Protein AF-L0A4X6-F1 (afdb_monomer_lite)

Structure (mmCIF, N/CA/C/O backbone):
data_AF-L0A4X6-F1
#
_entry.id   AF-L0A4X6-F1
#
loop_
_atom_site.group_PDB
_atom_site.id
_atom_site.type_symbol
_atom_site.label_atom_id
_atom_site.label_alt_id
_atom_site.label_comp_id
_atom_site.label_asym_id
_atom_site.label_entity_id
_atom_site.label_seq_id
_atom_site.pdbx_PDB_ins_code
_atom_site.Cartn_x
_atom_site.Cartn_y
_atom_site.Cartn_z
_atom_site.occupancy
_atom_site.B_iso_or_equiv
_atom_site.auth_seq_id
_atom_site.auth_comp_id
_atom_site.auth_asym_id
_atom_site.auth_atom_id
_atom_site.pdbx_PDB_model_num
ATOM 1 N N . MET A 1 1 ? 2.227 9.052 -17.669 1.00 48.88 1 MET A N 1
ATOM 2 C CA . MET A 1 1 ? 1.362 8.972 -16.476 1.00 48.88 1 MET A CA 1
ATOM 3 C C . MET A 1 1 ? -0.088 9.226 -16.853 1.00 48.88 1 MET A C 1
ATOM 5 O O . MET A 1 1 ? -0.482 10.354 -17.032 1.00 48.88 1 MET A O 1
ATOM 9 N N . VAL A 1 2 ? -0.890 8.189 -17.032 1.00 38.69 2 VAL A N 1
ATOM 10 C CA . VAL A 1 2 ? -2.344 8.326 -17.081 1.00 38.69 2 VAL A CA 1
ATOM 11 C C . VAL A 1 2 ? -2.883 8.325 -15.649 1.00 38.69 2 VAL A C 1
ATOM 13 O O . VAL A 1 2 ? -2.719 7.323 -14.958 1.00 38.69 2 VAL A O 1
ATOM 16 N N . ILE A 1 3 ? -3.491 9.421 -15.193 1.00 46.75 3 ILE A N 1
ATOM 17 C CA . ILE A 1 3 ? -4.284 9.435 -13.950 1.00 46.75 3 ILE A CA 1
ATOM 18 C C . ILE A 1 3 ? -5.748 9.565 -14.359 1.00 46.75 3 ILE A C 1
ATOM 20 O O . ILE A 1 3 ? -6.103 10.504 -15.076 1.00 46.75 3 ILE A O 1
ATOM 24 N N . GLY A 1 4 ? -6.573 8.578 -14.005 1.00 55.09 4 GLY A N 1
ATOM 25 C CA . GLY A 1 4 ? -7.896 8.424 -14.613 1.00 55.09 4 GLY A CA 1
ATOM 26 C C . GLY A 1 4 ? -7.786 8.155 -16.122 1.00 55.09 4 GLY A C 1
ATOM 27 O O . GLY A 1 4 ? -7.148 7.189 -16.530 1.00 55.09 4 GLY A O 1
ATOM 28 N N . GLN A 1 5 ? -8.374 9.022 -16.957 1.00 39.59 5 GLN A N 1
ATOM 29 C CA . GLN A 1 5 ? -8.311 8.960 -18.433 1.00 39.59 5 GLN A CA 1
ATOM 30 C C . GLN A 1 5 ? -7.190 9.824 -19.060 1.00 39.59 5 GLN A C 1
ATOM 32 O O . GLN A 1 5 ? -7.076 9.895 -20.283 1.00 39.59 5 GLN A O 1
ATOM 37 N N . LYS A 1 6 ? -6.354 10.516 -18.269 1.00 41.59 6 LYS A N 1
ATOM 38 C CA . LYS A 1 6 ? -5.489 11.599 -18.782 1.00 41.59 6 LYS A CA 1
ATOM 39 C C . LYS A 1 6 ? -3.998 11.271 -18.765 1.00 41.59 6 LYS A C 1
ATOM 41 O O . LYS A 1 6 ? -3.409 11.236 -17.691 1.00 41.59 6 LYS A O 1
ATOM 46 N N . LEU A 1 7 ? -3.376 11.110 -19.942 1.00 48.03 7 LEU A N 1
ATOM 47 C CA . LEU A 1 7 ? -1.929 10.897 -20.118 1.00 48.03 7 LEU A CA 1
ATOM 48 C C . LEU A 1 7 ? -1.099 12.160 -19.818 1.00 48.03 7 LEU A C 1
ATOM 50 O O . LEU A 1 7 ? -1.327 13.232 -20.361 1.00 48.03 7 LEU A O 1
ATOM 54 N N . MET A 1 8 ? -0.057 11.982 -19.022 1.00 53.03 8 MET A N 1
ATOM 55 C CA . MET A 1 8 ? 0.891 12.979 -18.534 1.00 53.03 8 MET A CA 1
ATOM 56 C C . MET A 1 8 ? 2.297 12.542 -18.951 1.00 53.03 8 MET A C 1
ATOM 58 O O . MET A 1 8 ? 2.602 11.346 -18.964 1.00 53.03 8 MET A O 1
ATOM 62 N N . ARG A 1 9 ? 3.167 13.479 -19.310 1.00 52.00 9 ARG A N 1
ATOM 63 C CA . ARG A 1 9 ? 4.536 13.209 -19.774 1.00 52.00 9 ARG A CA 1
ATOM 64 C C . ARG A 1 9 ? 5.516 13.911 -18.838 1.00 52.00 9 ARG A C 1
ATOM 66 O O . ARG A 1 9 ? 5.227 15.022 -18.415 1.00 52.00 9 ARG A O 1
ATOM 73 N N . PHE A 1 10 ? 6.639 13.265 -18.532 1.00 55.38 10 PHE A N 1
ATOM 74 C CA . PHE A 1 10 ? 7.721 13.848 -17.736 1.00 55.38 10 PHE A CA 1
ATOM 75 C C . PHE A 1 10 ? 8.915 14.142 -18.648 1.00 55.38 10 PHE A C 1
ATOM 77 O O . PHE A 1 10 ? 9.265 13.300 -19.478 1.00 55.38 10 PHE A O 1
ATOM 84 N N . SER A 1 11 ? 9.541 15.307 -18.492 1.00 46.59 11 SER A N 1
ATOM 85 C CA . SER A 1 11 ? 10.844 15.622 -19.090 1.00 46.59 11 SER A CA 1
ATOM 86 C C . SER A 1 11 ? 11.951 15.501 -18.046 1.00 46.59 11 SER A C 1
ATOM 88 O O . SER A 1 11 ? 11.753 15.841 -16.883 1.00 46.59 11 SER A O 1
ATOM 90 N N . ALA A 1 12 ? 13.119 15.004 -18.450 1.00 47.97 12 ALA A N 1
ATOM 91 C CA . ALA A 1 12 ? 14.253 14.823 -17.550 1.00 47.97 12 ALA A CA 1
ATOM 92 C C . ALA A 1 12 ? 14.734 16.160 -16.949 1.00 47.97 12 ALA A C 1
ATOM 94 O O . ALA A 1 12 ? 14.833 17.160 -17.658 1.00 47.97 12 ALA A O 1
ATOM 95 N N . GLY A 1 13 ? 15.104 16.145 -15.663 1.00 50.62 13 GLY A N 1
ATOM 96 C CA . GLY A 1 13 ? 16.007 17.144 -15.074 1.00 50.62 13 GLY A CA 1
ATOM 97 C C . GLY A 1 13 ? 15.435 18.069 -13.997 1.00 50.62 13 GLY A C 1
ATOM 98 O O . GLY A 1 13 ? 16.219 18.769 -13.364 1.00 50.62 13 GLY A O 1
ATOM 99 N N . LYS A 1 14 ? 14.122 18.077 -13.733 1.00 52.84 14 LYS A N 1
ATOM 100 C CA . LYS A 1 14 ? 13.546 18.802 -12.584 1.00 52.84 14 LYS A CA 1
ATOM 101 C C . LYS A 1 14 ? 12.431 17.984 -11.925 1.00 52.84 14 LYS A C 1
ATOM 103 O O . LYS A 1 14 ? 11.633 17.396 -12.654 1.00 52.84 14 LYS A O 1
ATOM 108 N N . PRO A 1 15 ? 12.349 17.944 -10.581 1.00 53.91 15 PRO A N 1
ATOM 109 C CA . PRO A 1 15 ? 11.162 17.448 -9.896 1.00 53.91 15 PRO A CA 1
ATOM 110 C C . PRO A 1 15 ? 9.946 18.248 -10.373 1.00 53.91 15 PRO A C 1
ATOM 112 O O . PRO A 1 15 ? 9.876 19.458 -10.164 1.00 53.91 15 PRO A O 1
ATOM 115 N N . GLU A 1 16 ? 9.004 17.591 -11.044 1.00 56.00 16 GLU A N 1
ATOM 116 C CA . GLU A 1 16 ? 7.710 18.189 -11.362 1.00 56.00 16 GLU A CA 1
ATOM 117 C C . GLU A 1 16 ? 6.705 17.762 -10.297 1.00 56.00 16 GLU A C 1
ATOM 119 O O . GLU A 1 16 ? 6.203 16.638 -10.314 1.00 56.00 16 GLU A O 1
ATOM 124 N N . VAL A 1 17 ? 6.395 18.669 -9.372 1.00 54.94 17 VAL A N 1
ATOM 125 C CA . VAL A 1 17 ? 5.259 18.496 -8.463 1.00 54.94 17 VAL A CA 1
ATOM 126 C C . VAL A 1 17 ? 4.014 18.972 -9.199 1.00 54.94 17 VAL A C 1
ATOM 128 O O . VAL A 1 17 ? 3.910 20.141 -9.566 1.00 54.94 17 VAL A O 1
ATOM 131 N N . ARG A 1 18 ? 3.072 18.061 -9.448 1.00 56.09 18 ARG A N 1
ATOM 132 C CA . ARG A 1 18 ? 1.777 18.394 -10.047 1.00 56.09 18 ARG A CA 1
ATOM 133 C C . ARG A 1 18 ? 0.662 17.989 -9.099 1.00 56.09 18 ARG A C 1
ATOM 135 O O . ARG A 1 18 ? 0.486 16.810 -8.811 1.00 56.09 18 ARG A O 1
ATOM 142 N N . THR A 1 19 ? -0.097 18.978 -8.650 1.00 54.59 19 THR A N 1
ATOM 143 C CA . THR A 1 19 ? -1.287 18.782 -7.827 1.00 54.59 19 THR A CA 1
ATOM 144 C C . THR A 1 19 ? -2.437 18.288 -8.705 1.00 54.59 19 THR A C 1
ATOM 146 O O . THR A 1 19 ? -2.748 18.896 -9.728 1.00 54.59 19 THR A O 1
ATOM 149 N N . ILE A 1 20 ? -3.055 17.168 -8.330 1.00 57.47 20 ILE A N 1
ATOM 150 C CA . ILE A 1 20 ? -4.069 16.459 -9.131 1.00 57.47 20 ILE A CA 1
ATOM 151 C C . ILE A 1 20 ? -5.389 16.295 -8.363 1.00 57.47 20 ILE A C 1
ATOM 153 O O . ILE A 1 20 ? -6.004 15.231 -8.385 1.00 57.47 20 ILE A O 1
ATOM 157 N N . ASN A 1 21 ? -5.793 17.354 -7.660 1.00 49.75 21 ASN A N 1
ATOM 158 C CA . ASN A 1 21 ? -6.856 17.328 -6.648 1.00 49.75 21 ASN A CA 1
ATOM 159 C C . ASN A 1 21 ? -8.202 16.762 -7.145 1.00 49.75 21 ASN A C 1
ATOM 161 O O . ASN A 1 21 ? -8.894 16.114 -6.365 1.00 49.75 21 ASN A O 1
ATOM 165 N N . ASP A 1 22 ? -8.524 16.904 -8.435 1.00 61.19 22 ASP A N 1
ATOM 166 C CA . ASP A 1 22 ? -9.829 16.502 -8.989 1.00 61.19 22 ASP A CA 1
ATOM 167 C C . ASP A 1 22 ? -9.820 15.139 -9.709 1.00 61.19 22 ASP A C 1
ATOM 169 O O . ASP A 1 22 ? -10.795 14.771 -10.360 1.00 61.19 22 ASP A O 1
ATOM 173 N N . LEU A 1 23 ? -8.713 14.386 -9.651 1.00 67.69 23 LEU A N 1
ATOM 174 C CA . LEU A 1 23 ? -8.553 13.152 -10.441 1.00 67.69 23 LEU A CA 1
ATOM 175 C C . LEU A 1 23 ? -8.749 11.853 -9.650 1.00 67.69 23 LEU A C 1
ATOM 177 O O . LEU A 1 23 ? -8.804 10.791 -10.270 1.00 67.69 23 LEU A O 1
ATOM 181 N N . LEU A 1 24 ? -8.834 11.915 -8.317 1.00 76.38 24 LEU A N 1
ATOM 182 C CA . LEU A 1 24 ? -9.016 10.739 -7.460 1.00 76.38 24 LEU A CA 1
ATOM 183 C C . LEU A 1 24 ? -10.331 10.833 -6.684 1.00 76.38 24 LEU A C 1
ATOM 185 O O . LEU A 1 24 ? -10.516 11.726 -5.850 1.00 76.38 24 LEU A O 1
ATOM 189 N N . LEU A 1 25 ? -11.217 9.871 -6.931 1.00 80.25 25 LEU A N 1
ATOM 190 C CA . LEU A 1 25 ? -12.435 9.674 -6.152 1.00 80.25 25 LEU A CA 1
ATOM 191 C C . LEU A 1 25 ? -12.089 9.053 -4.793 1.00 80.25 25 LEU A C 1
ATOM 193 O O . LEU A 1 25 ? -11.050 8.406 -4.645 1.00 80.25 25 LEU A O 1
ATOM 197 N N . GLN A 1 26 ? -12.966 9.220 -3.803 1.00 81.56 26 GLN A N 1
ATOM 198 C CA . GLN A 1 26 ? -12.880 8.458 -2.554 1.00 81.56 26 GLN A CA 1
ATOM 199 C C . GLN A 1 26 ? -12.894 6.951 -2.876 1.00 81.56 26 GLN A C 1
ATOM 201 O O . GLN A 1 26 ? -13.723 6.483 -3.656 1.00 81.56 26 GLN A O 1
ATOM 206 N N . GLY A 1 27 ? -11.983 6.190 -2.271 1.00 83.06 27 GLY A N 1
ATOM 207 C CA . GLY A 1 27 ? -11.796 4.762 -2.521 1.00 83.06 27 GLY A CA 1
ATOM 208 C C . GLY A 1 27 ? -10.638 4.449 -3.473 1.00 83.06 27 GLY A C 1
ATOM 209 O O . GLY A 1 27 ? -9.671 5.203 -3.582 1.00 83.06 27 GLY A O 1
ATOM 210 N N . SER A 1 28 ? -10.696 3.275 -4.108 1.00 85.25 28 SER A N 1
ATOM 211 C CA . SER A 1 28 ? -9.631 2.765 -4.979 1.00 85.25 28 SER A CA 1
ATOM 212 C C . SER A 1 28 ? -9.712 3.360 -6.382 1.00 85.25 28 SER A C 1
ATOM 214 O O . SER A 1 28 ? -10.756 3.298 -7.027 1.00 85.25 28 SER A O 1
ATOM 216 N N . ASN A 1 29 ? -8.595 3.901 -6.866 1.00 85.50 29 ASN A N 1
ATOM 217 C CA . ASN A 1 29 ? -8.473 4.503 -8.186 1.00 85.50 29 ASN A CA 1
ATOM 218 C C . ASN A 1 29 ? -7.410 3.751 -9.003 1.00 85.50 29 ASN A C 1
ATOM 220 O O . ASN A 1 29 ? -6.246 3.720 -8.589 1.00 85.50 29 ASN A O 1
ATOM 224 N N . PRO A 1 30 ? -7.757 3.173 -10.166 1.00 83.62 30 PRO A N 1
ATOM 225 C CA . PRO A 1 30 ? -6.771 2.596 -11.068 1.00 83.62 30 PRO A CA 1
ATOM 226 C C . PRO A 1 30 ? -5.979 3.709 -11.769 1.00 83.62 30 PRO A C 1
ATOM 228 O O . PRO A 1 30 ? -6.542 4.617 -12.382 1.00 83.62 30 PRO A O 1
ATOM 231 N N . VAL A 1 31 ? -4.654 3.634 -11.698 1.00 80.88 31 VAL A N 1
ATOM 232 C CA . VAL A 1 31 ? -3.726 4.631 -12.241 1.00 80.88 31 VAL A CA 1
ATOM 233 C C . VAL A 1 31 ? -2.648 3.927 -13.053 1.00 80.88 31 VAL A C 1
ATOM 235 O O . VAL A 1 31 ? -2.052 2.952 -12.605 1.00 80.88 31 VAL A O 1
ATOM 238 N N . ARG A 1 32 ? -2.358 4.431 -14.257 1.00 78.50 32 ARG A N 1
ATOM 239 C CA . ARG A 1 32 ? -1.322 3.867 -15.132 1.00 78.50 32 ARG A CA 1
ATOM 240 C C . ARG A 1 32 ? -0.157 4.834 -15.262 1.00 78.50 32 ARG A C 1
ATOM 242 O O . ARG A 1 32 ? -0.175 5.782 -16.043 1.00 78.50 32 ARG A O 1
ATOM 249 N N . ILE A 1 33 ? 0.909 4.588 -14.528 1.00 77.00 33 ILE A N 1
ATOM 250 C CA . ILE A 1 33 ? 2.139 5.370 -14.568 1.00 77.00 33 ILE A CA 1
ATOM 251 C C . ILE A 1 33 ? 2.993 4.852 -15.727 1.00 77.00 33 ILE A C 1
ATOM 253 O O . ILE A 1 33 ? 3.123 3.658 -15.937 1.00 77.00 33 ILE A O 1
ATOM 257 N N . GLY A 1 34 ? 3.551 5.747 -16.532 1.00 74.31 34 GLY A N 1
ATOM 258 C CA . GLY A 1 34 ? 4.386 5.369 -17.671 1.00 74.31 34 GLY A CA 1
ATOM 259 C C . GLY A 1 34 ? 5.488 6.390 -17.849 1.00 74.31 34 GLY A C 1
ATOM 260 O O . GLY A 1 34 ? 5.225 7.586 -17.674 1.00 74.31 34 GLY A O 1
ATOM 261 N N . TRP A 1 35 ? 6.685 5.907 -18.166 1.00 77.38 35 TRP A N 1
ATOM 262 C CA . TRP A 1 35 ? 7.897 6.699 -18.333 1.00 77.38 35 TRP A CA 1
ATOM 263 C C . TRP A 1 35 ? 8.691 6.229 -19.552 1.00 77.38 35 TRP A C 1
ATOM 265 O O . TRP A 1 35 ? 8.579 5.089 -20.002 1.00 77.38 35 TRP A O 1
ATOM 275 N N . SER A 1 36 ? 9.505 7.130 -20.085 1.00 74.50 36 SER A N 1
ATOM 276 C CA . SER A 1 36 ? 10.374 6.879 -21.230 1.00 74.50 36 SER A CA 1
ATOM 277 C C . SER A 1 36 ? 11.620 7.741 -21.120 1.00 74.50 36 SER A C 1
ATOM 279 O O . SER A 1 36 ? 11.521 8.887 -20.683 1.00 74.50 36 SER A O 1
ATOM 281 N N . ASN A 1 37 ? 12.758 7.228 -21.582 1.00 74.19 37 ASN A N 1
ATOM 282 C CA . ASN A 1 37 ? 14.038 7.942 -21.606 1.00 74.19 37 ASN A CA 1
ATOM 283 C C . ASN A 1 37 ? 14.500 8.487 -20.238 1.00 74.19 37 ASN A C 1
ATOM 285 O O . ASN A 1 37 ? 15.179 9.512 -20.169 1.00 74.19 37 ASN A O 1
ATOM 289 N N . VAL A 1 38 ? 14.170 7.796 -19.144 1.00 72.94 38 VAL A N 1
ATOM 290 C CA . VAL A 1 38 ? 14.645 8.126 -17.795 1.00 72.94 38 VAL A CA 1
ATOM 291 C C . VAL A 1 38 ? 16.096 7.658 -17.659 1.00 72.94 38 VAL A C 1
ATOM 293 O O . VAL A 1 38 ? 16.368 6.465 -17.560 1.00 72.94 38 VAL A O 1
ATOM 296 N N . ARG A 1 39 ? 17.043 8.600 -17.723 1.00 72.19 39 ARG A N 1
ATOM 297 C CA . ARG A 1 39 ? 18.498 8.333 -17.659 1.00 72.19 39 ARG A CA 1
ATOM 298 C C . ARG A 1 39 ? 19.120 8.597 -16.282 1.00 72.19 39 ARG A C 1
ATOM 300 O O . ARG A 1 39 ? 20.297 8.323 -16.081 1.00 72.19 39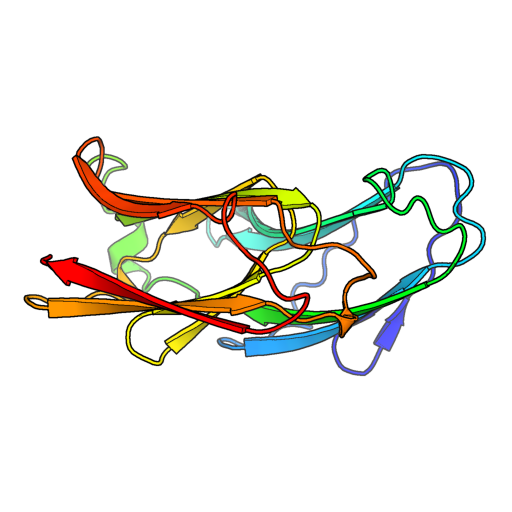 ARG A O 1
ATOM 307 N N . GLN A 1 40 ? 18.346 9.151 -15.356 1.00 73.75 40 GLN A N 1
ATOM 308 C CA . GLN A 1 40 ? 18.735 9.479 -13.983 1.00 73.75 40 GLN A CA 1
ATOM 309 C C . GLN A 1 40 ? 17.625 9.012 -13.039 1.00 73.75 40 GLN A C 1
ATOM 311 O O . GLN A 1 40 ? 16.517 8.746 -13.501 1.00 73.75 40 GLN A O 1
ATOM 316 N N . GLY A 1 41 ? 17.907 8.915 -11.738 1.00 72.81 41 GLY A N 1
ATOM 317 C CA . GLY A 1 41 ? 16.880 8.557 -10.760 1.00 72.81 41 GLY A CA 1
ATOM 318 C C . GLY A 1 41 ? 15.692 9.520 -10.823 1.00 72.81 41 GLY A C 1
ATOM 319 O O . GLY A 1 41 ? 15.881 10.735 -10.862 1.00 72.81 41 GLY A O 1
ATOM 320 N N . ALA A 1 42 ? 14.479 8.976 -10.861 1.00 74.50 42 ALA A N 1
ATOM 321 C CA . ALA A 1 42 ? 13.245 9.757 -10.874 1.00 74.50 42 ALA A CA 1
ATOM 322 C C . ALA A 1 42 ? 12.244 9.205 -9.857 1.00 74.50 42 ALA A C 1
ATOM 324 O O . ALA A 1 42 ? 12.308 8.038 -9.485 1.00 74.50 42 ALA A O 1
ATOM 325 N N . GLU A 1 43 ? 11.300 10.029 -9.417 1.00 78.69 43 GLU A N 1
ATOM 326 C CA . GLU A 1 43 ? 10.245 9.637 -8.482 1.00 78.69 43 GLU A CA 1
ATOM 327 C C . GLU A 1 43 ? 8.892 10.110 -9.009 1.00 78.69 43 GLU A C 1
ATOM 329 O O . GLU A 1 43 ? 8.766 11.216 -9.533 1.00 78.69 43 GLU A O 1
ATOM 334 N N . VAL A 1 44 ? 7.879 9.260 -8.862 1.00 77.75 44 VAL A N 1
ATOM 335 C CA . VAL A 1 44 ? 6.475 9.627 -9.017 1.00 77.75 44 VAL A CA 1
ATOM 336 C C . VAL A 1 44 ? 5.841 9.541 -7.641 1.00 77.75 44 VAL A C 1
ATOM 338 O O . VAL A 1 44 ? 5.751 8.455 -7.075 1.00 77.75 44 VAL A O 1
ATOM 341 N N . ALA A 1 45 ? 5.401 10.680 -7.120 1.00 80.50 45 ALA A N 1
ATOM 342 C CA . ALA A 1 45 ? 4.651 10.773 -5.879 1.00 80.50 45 ALA A CA 1
ATOM 343 C C . ALA A 1 45 ? 3.247 11.304 -6.177 1.00 80.50 45 ALA A C 1
ATOM 345 O O . ALA A 1 45 ? 3.078 12.247 -6.952 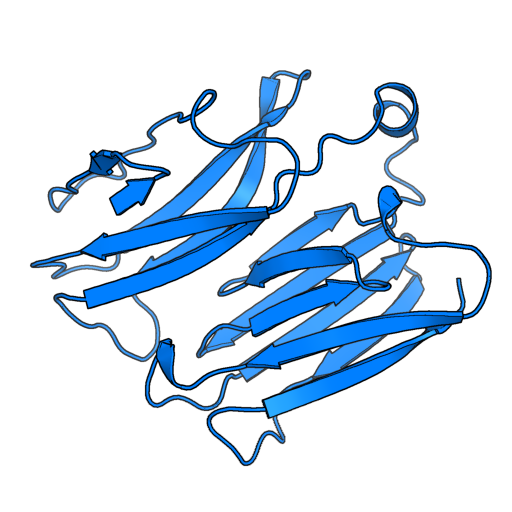1.00 80.50 45 ALA A O 1
ATOM 346 N N . VAL A 1 46 ? 2.243 10.684 -5.569 1.00 79.62 46 VAL A N 1
ATOM 347 C CA . VAL A 1 46 ? 0.853 11.124 -5.606 1.00 79.62 46 VAL A CA 1
ATOM 348 C C . VAL A 1 46 ? 0.446 11.459 -4.188 1.00 79.62 46 VAL A C 1
ATOM 350 O O . VAL A 1 46 ? 0.414 10.589 -3.319 1.00 79.62 46 VAL A O 1
ATOM 353 N N . SER A 1 47 ? 0.129 12.727 -3.970 1.00 78.81 47 SER A N 1
ATOM 354 C CA . SER A 1 47 ? -0.323 13.240 -2.685 1.00 78.81 47 SER A CA 1
ATOM 355 C C . SER A 1 47 ? -1.685 13.894 -2.842 1.00 78.81 47 SER A C 1
ATOM 357 O O . SER A 1 47 ? -1.985 14.466 -3.892 1.00 78.81 47 SER A O 1
ATOM 359 N N . ARG A 1 48 ? -2.486 13.852 -1.780 1.00 77.44 48 ARG A N 1
ATOM 360 C CA . ARG A 1 48 ? -3.611 14.774 -1.612 1.00 77.44 48 ARG A CA 1
ATOM 361 C C . ARG A 1 48 ? -3.182 15.945 -0.742 1.00 77.44 48 ARG A C 1
ATOM 363 O O . ARG A 1 48 ? -2.259 15.814 0.057 1.00 77.44 48 ARG A O 1
ATOM 370 N N . ILE A 1 49 ? -3.870 17.069 -0.865 1.00 73.44 49 ILE A N 1
ATOM 371 C CA . ILE A 1 49 ? -3.794 18.135 0.131 1.00 73.44 49 ILE A CA 1
ATOM 372 C C . ILE A 1 49 ? -4.878 17.841 1.163 1.00 73.44 49 ILE A C 1
ATOM 374 O O . ILE A 1 49 ? -6.049 17.743 0.807 1.00 73.44 49 ILE A O 1
ATOM 378 N N . SER A 1 50 ? -4.480 17.627 2.416 1.00 68.62 50 SER A N 1
ATOM 379 C CA . SER A 1 50 ? -5.431 17.529 3.525 1.00 68.62 50 SER A CA 1
ATOM 380 C C . SER A 1 50 ? -6.179 18.851 3.693 1.00 68.62 50 SER A C 1
ATOM 382 O O . SER A 1 50 ? -5.681 19.907 3.306 1.00 68.62 50 SER A O 1
ATOM 384 N N . ASP A 1 51 ? -7.336 18.823 4.344 1.00 66.44 51 ASP A N 1
ATOM 385 C CA . ASP A 1 51 ? -8.108 20.038 4.638 1.00 66.44 51 ASP A CA 1
ATOM 386 C C . ASP A 1 51 ? -7.319 21.054 5.492 1.00 66.44 51 ASP A C 1
ATOM 388 O O . ASP A 1 51 ? -7.592 22.249 5.446 1.00 66.44 51 ASP A O 1
ATOM 392 N N . ALA A 1 52 ? -6.287 20.600 6.215 1.00 67.00 52 ALA A N 1
ATOM 393 C CA . ALA A 1 52 ? -5.333 21.443 6.941 1.00 67.00 52 ALA A CA 1
ATOM 394 C C . ALA A 1 52 ? -4.238 22.067 6.043 1.00 67.00 52 ALA A C 1
ATOM 396 O O . ALA A 1 52 ? -3.274 22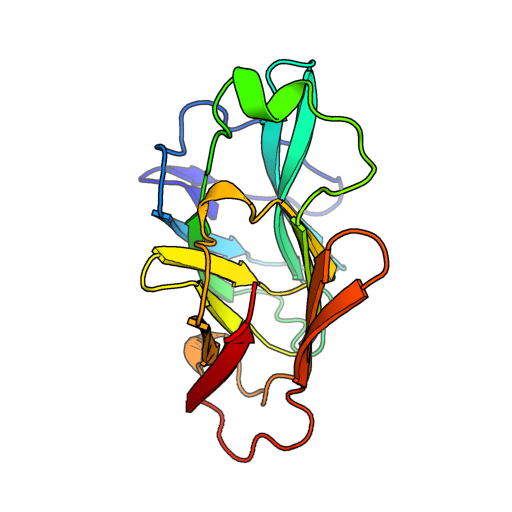.644 6.542 1.00 67.00 52 ALA A O 1
ATOM 397 N N . GLY A 1 53 ? -4.322 21.901 4.720 1.00 67.50 53 GLY A N 1
ATOM 398 C CA . GLY A 1 53 ? -3.349 22.402 3.745 1.00 67.50 53 GLY A CA 1
ATOM 399 C C . GLY A 1 53 ? -2.044 21.603 3.670 1.00 67.50 53 GLY A C 1
ATOM 400 O O . GLY A 1 53 ? -1.179 21.919 2.855 1.00 67.50 53 GLY A O 1
ATOM 401 N N . SER A 1 54 ? -1.886 20.556 4.484 1.00 69.75 54 SER A N 1
ATOM 402 C CA . SER A 1 54 ? -0.675 19.727 4.498 1.00 69.75 54 SER A CA 1
ATOM 403 C C . SER A 1 54 ? -0.761 18.603 3.460 1.00 69.75 54 SER A C 1
ATOM 405 O O . SER A 1 54 ? -1.807 17.951 3.373 1.00 69.75 54 SER A O 1
ATOM 407 N N . PRO A 1 55 ? 0.301 18.334 2.680 1.00 73.81 55 PRO A N 1
ATOM 408 C CA . PRO A 1 55 ? 0.308 17.234 1.727 1.00 73.81 55 PRO A CA 1
ATOM 409 C C . PRO A 1 55 ? 0.377 15.884 2.449 1.00 73.81 55 PRO A C 1
ATOM 411 O O . PRO A 1 55 ? 1.236 15.660 3.299 1.00 73.81 55 PRO A O 1
ATOM 414 N N . GLU A 1 56 ? -0.494 14.962 2.060 1.00 76.00 56 GLU A N 1
ATOM 415 C CA . GLU A 1 56 ? -0.499 13.577 2.518 1.00 76.00 56 GLU A CA 1
ATOM 416 C C . GLU A 1 56 ? -0.179 12.655 1.347 1.00 76.00 56 GLU A C 1
ATOM 418 O O . GLU A 1 56 ? -0.837 12.688 0.305 1.00 76.00 56 GLU A O 1
ATOM 423 N N . LEU A 1 57 ? 0.873 11.857 1.503 1.00 79.62 57 LEU A N 1
ATOM 424 C CA . LEU A 1 57 ? 1.357 10.954 0.471 1.00 79.62 57 LEU A CA 1
ATOM 425 C C . LEU A 1 57 ? 0.459 9.714 0.390 1.00 79.62 57 LEU A C 1
ATOM 427 O O . LEU A 1 57 ? 0.315 8.981 1.360 1.00 79.62 57 LEU A O 1
ATOM 431 N N . LEU A 1 58 ? -0.139 9.493 -0.780 1.00 80.94 58 LEU A N 1
ATOM 432 C CA . LEU A 1 58 ? -1.002 8.342 -1.057 1.00 80.94 58 LEU A CA 1
ATOM 433 C C . LEU A 1 58 ? -0.247 7.223 -1.777 1.00 80.94 58 LEU A C 1
ATOM 435 O O . LEU A 1 58 ? -0.595 6.054 -1.648 1.00 80.94 58 LEU A O 1
ATOM 439 N N . PHE A 1 59 ? 0.759 7.585 -2.573 1.00 84.38 59 PHE A N 1
ATOM 440 C CA . PHE A 1 59 ? 1.571 6.642 -3.328 1.00 84.38 59 PHE A CA 1
ATOM 441 C C . PHE A 1 59 ? 2.912 7.268 -3.696 1.00 84.38 59 PHE A C 1
ATOM 443 O O . PHE A 1 59 ? 2.973 8.436 -4.082 1.00 84.38 59 PHE A O 1
ATOM 450 N N . ARG A 1 60 ? 3.974 6.466 -3.675 1.00 82.88 60 ARG A N 1
ATOM 451 C CA . ARG A 1 60 ? 5.280 6.839 -4.212 1.00 82.88 60 ARG A CA 1
ATOM 452 C C . ARG A 1 60 ? 5.903 5.651 -4.929 1.00 82.88 60 ARG A C 1
ATOM 454 O O . ARG A 1 60 ? 5.836 4.512 -4.479 1.00 82.88 60 ARG A O 1
ATOM 461 N N . TYR A 1 61 ? 6.549 5.943 -6.049 1.00 79.75 61 TYR A N 1
ATOM 462 C CA . TYR A 1 61 ? 7.333 4.988 -6.814 1.00 79.75 61 TYR A CA 1
ATOM 463 C C . TYR A 1 61 ? 8.619 5.641 -7.298 1.00 79.75 61 TYR A C 1
ATOM 465 O O . TYR A 1 61 ? 8.581 6.674 -7.969 1.00 79.75 61 TYR A O 1
ATOM 473 N N . ARG A 1 62 ? 9.762 5.025 -6.988 1.00 76.69 62 ARG A N 1
ATOM 474 C CA . ARG A 1 62 ? 11.070 5.520 -7.417 1.00 76.69 62 ARG A CA 1
ATOM 475 C C . ARG A 1 62 ? 11.615 4.702 -8.585 1.00 76.69 62 ARG A C 1
ATOM 477 O O . ARG A 1 62 ? 11.854 3.500 -8.491 1.00 76.69 62 ARG A O 1
ATOM 484 N N . ILE A 1 63 ? 11.854 5.393 -9.691 1.00 73.38 63 ILE A N 1
ATOM 485 C CA . ILE A 1 63 ? 12.538 4.932 -10.899 1.00 73.38 63 ILE A CA 1
ATOM 486 C C . ILE A 1 63 ? 14.054 5.074 -10.680 1.00 73.38 63 ILE A C 1
ATOM 488 O O . ILE A 1 63 ? 14.753 5.815 -11.365 1.00 73.38 63 ILE A O 1
ATOM 492 N N . ASP A 1 64 ? 14.563 4.412 -9.649 1.00 62.47 64 ASP A N 1
ATOM 493 C CA . ASP A 1 64 ? 15.992 4.338 -9.316 1.00 62.47 64 ASP A CA 1
ATOM 494 C C . ASP A 1 64 ? 16.381 3.017 -8.616 1.00 62.47 64 ASP A C 1
ATOM 496 O O . ASP A 1 64 ? 17.566 2.662 -8.602 1.00 62.47 64 ASP A O 1
ATOM 500 N N . GLY A 1 65 ? 15.391 2.266 -8.110 1.00 55.62 65 GLY A N 1
ATOM 501 C CA . GLY A 1 65 ? 15.530 0.923 -7.545 1.00 55.62 65 GLY A CA 1
ATOM 502 C C . GLY A 1 65 ? 15.847 -0.170 -8.574 1.00 55.62 65 GLY A C 1
ATOM 503 O O . GLY A 1 65 ? 15.935 0.091 -9.772 1.00 55.62 65 GLY A O 1
ATOM 504 N N . VAL A 1 66 ? 16.014 -1.403 -8.071 1.00 48.09 66 VAL A N 1
ATOM 505 C CA . VAL A 1 66 ? 16.645 -2.619 -8.657 1.00 48.09 66 VAL A CA 1
ATOM 506 C C . VAL A 1 66 ? 16.546 -2.835 -10.179 1.00 48.09 66 VAL A C 1
ATOM 508 O O . VAL A 1 66 ? 17.419 -3.478 -10.750 1.00 48.09 66 VAL A O 1
ATOM 511 N N . LEU A 1 67 ? 15.525 -2.319 -10.858 1.00 52.72 67 LEU A N 1
ATOM 512 C CA . LEU A 1 67 ? 15.299 -2.548 -12.285 1.00 52.72 67 LEU A CA 1
ATOM 513 C C . LEU A 1 67 ? 15.822 -1.430 -13.206 1.00 52.72 67 LEU A C 1
ATOM 515 O O . LEU A 1 67 ? 15.967 -1.697 -14.394 1.00 52.72 67 LEU A O 1
ATOM 519 N N . ARG A 1 68 ? 16.053 -0.200 -12.702 1.00 64.56 68 ARG A N 1
ATOM 520 C CA . ARG A 1 68 ? 16.449 1.024 -13.454 1.00 64.56 68 ARG A CA 1
ATOM 521 C C . ARG A 1 68 ? 16.061 1.046 -14.951 1.00 64.56 68 ARG A C 1
ATOM 523 O O . ARG A 1 68 ? 16.914 1.328 -15.798 1.00 64.56 68 ARG A O 1
ATOM 530 N N . PRO A 1 69 ? 14.804 0.747 -15.326 1.00 69.75 69 PRO A N 1
ATOM 531 C CA . PRO A 1 69 ? 14.470 0.664 -16.734 1.00 69.75 69 PRO A CA 1
ATOM 532 C C . PRO A 1 69 ? 14.323 2.085 -17.281 1.00 69.75 69 PRO A C 1
ATOM 534 O O . PRO A 1 69 ? 13.595 2.910 -16.724 1.00 69.75 69 PRO A O 1
ATOM 537 N N . THR A 1 70 ? 14.989 2.377 -18.397 1.00 72.31 70 THR A N 1
ATOM 538 C CA . THR A 1 70 ? 14.916 3.701 -19.036 1.00 72.31 70 THR A CA 1
ATOM 539 C C . THR A 1 70 ? 13.508 4.024 -19.537 1.00 72.31 70 THR A C 1
ATOM 541 O O . THR A 1 70 ? 13.151 5.194 -19.653 1.00 72.31 70 THR A O 1
ATOM 544 N N . SER A 1 71 ? 12.687 3.005 -19.801 1.00 75.88 71 SER A N 1
ATOM 545 C CA . SER A 1 71 ? 11.280 3.134 -20.183 1.00 75.88 71 SER A CA 1
ATOM 546 C C . SER A 1 71 ? 10.450 2.030 -19.536 1.00 75.88 71 SER A C 1
ATOM 548 O O . SER A 1 71 ? 10.956 0.935 -19.300 1.00 75.88 71 SER A O 1
ATOM 550 N N . GLY A 1 72 ? 9.176 2.296 -19.268 1.00 76.44 72 GLY A N 1
ATOM 551 C CA . GLY A 1 72 ? 8.294 1.309 -18.661 1.00 76.44 72 GLY A CA 1
ATOM 552 C C . GLY A 1 72 ? 6.907 1.847 -18.350 1.00 76.44 72 GLY A C 1
ATOM 553 O O . GLY A 1 72 ? 6.599 3.026 -18.547 1.00 76.44 72 GLY A O 1
ATOM 554 N N . VAL A 1 73 ? 6.054 0.940 -17.892 1.00 78.12 73 VAL A N 1
ATOM 555 C CA . VAL A 1 73 ? 4.678 1.211 -17.489 1.00 78.12 73 VAL A CA 1
ATOM 556 C C . VAL A 1 73 ? 4.390 0.427 -16.215 1.00 78.12 73 VAL A C 1
ATOM 558 O O . VAL A 1 73 ? 4.850 -0.697 -16.056 1.00 78.12 73 VAL A O 1
ATOM 561 N N . LEU A 1 74 ? 3.608 1.030 -15.333 1.00 77.00 74 LEU A N 1
ATOM 562 C CA . LEU A 1 74 ? 3.177 0.516 -14.048 1.00 77.00 74 LEU A CA 1
ATOM 563 C C . LEU A 1 74 ? 1.676 0.796 -13.908 1.00 77.00 74 LEU A C 1
ATOM 565 O O . LEU A 1 74 ? 1.250 1.934 -14.089 1.00 77.00 74 LEU A O 1
ATOM 569 N N . SER A 1 75 ? 0.874 -0.221 -13.604 1.00 80.06 75 SER A N 1
ATOM 570 C CA . SER A 1 75 ? -0.561 -0.056 -13.332 1.00 80.06 75 SER A CA 1
ATOM 571 C C . SER A 1 75 ? -0.805 -0.304 -11.855 1.00 80.06 75 SER A C 1
ATOM 573 O O . SER A 1 75 ? -0.515 -1.394 -11.389 1.00 80.06 75 SER A O 1
ATOM 575 N N . VAL A 1 76 ? -1.301 0.690 -11.129 1.00 83.56 76 VAL A N 1
ATOM 576 C CA . VAL A 1 76 ? -1.461 0.628 -9.673 1.00 83.56 76 VAL A CA 1
ATOM 577 C C . VAL A 1 76 ? -2.846 1.056 -9.229 1.00 83.56 76 VAL A C 1
ATOM 579 O O . VAL A 1 76 ? -3.515 1.834 -9.906 1.00 83.56 76 VAL A O 1
ATOM 582 N N . ALA A 1 77 ? -3.258 0.573 -8.066 1.00 86.69 77 ALA A N 1
ATOM 583 C CA . ALA A 1 77 ? -4.414 1.052 -7.334 1.00 86.69 77 ALA A CA 1
ATOM 584 C C . ALA A 1 77 ? -3.976 2.054 -6.254 1.00 86.69 77 ALA A C 1
ATOM 586 O O . ALA A 1 77 ? -3.368 1.682 -5.250 1.00 86.69 77 ALA A O 1
ATOM 587 N N . ILE A 1 78 ? -4.322 3.330 -6.435 1.00 86.44 78 ILE A N 1
ATOM 588 C CA . ILE A 1 78 ? -4.116 4.373 -5.422 1.00 86.44 78 ILE A CA 1
ATOM 589 C C . ILE A 1 78 ? -5.428 4.560 -4.667 1.00 86.44 78 ILE A C 1
ATOM 591 O O . ILE A 1 78 ? -6.462 4.845 -5.271 1.00 86.44 78 ILE A O 1
ATOM 595 N N . VAL A 1 79 ? -5.406 4.390 -3.346 1.00 86.44 79 VAL A N 1
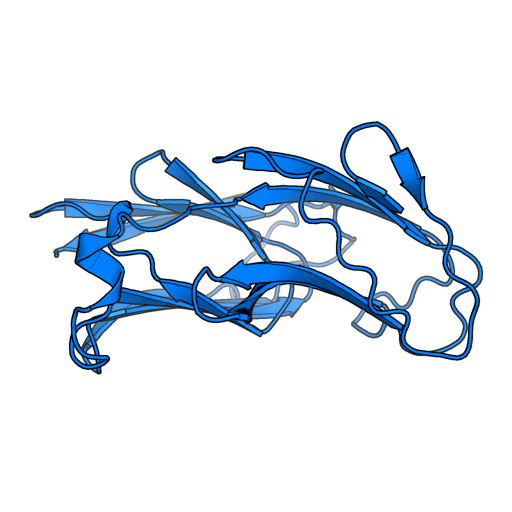ATOM 596 C CA . VAL A 1 79 ? -6.603 4.551 -2.512 1.00 86.44 79 VAL A CA 1
ATOM 597 C C . VAL A 1 79 ? -6.595 5.924 -1.858 1.00 86.44 79 VAL A C 1
ATOM 599 O O . VAL A 1 79 ? -5.633 6.260 -1.169 1.00 86.44 79 VAL A O 1
ATOM 602 N N . ARG A 1 80 ? -7.680 6.682 -2.028 1.00 85.38 80 ARG A N 1
ATOM 603 C CA . ARG A 1 80 ? -7.971 7.900 -1.264 1.00 85.38 80 ARG A CA 1
ATOM 604 C C . ARG A 1 80 ? -8.974 7.565 -0.164 1.00 85.38 80 ARG A C 1
ATOM 606 O O . ARG A 1 80 ? -10.068 7.090 -0.451 1.00 85.38 80 ARG A O 1
ATOM 613 N N . ASP A 1 81 ? -8.611 7.819 1.080 1.00 77.50 81 ASP A N 1
ATOM 614 C CA . ASP A 1 81 ? -9.457 7.615 2.252 1.00 77.50 81 ASP A CA 1
ATOM 615 C C . ASP A 1 81 ? -9.480 8.873 3.101 1.00 77.50 81 ASP A C 1
ATOM 617 O O . ASP A 1 81 ? -8.652 9.093 3.978 1.00 77.50 81 ASP A O 1
ATOM 621 N N . ASP A 1 82 ? -10.386 9.790 2.792 1.00 70.12 82 ASP A N 1
ATOM 622 C CA . ASP A 1 82 ? -10.592 10.966 3.634 1.00 70.12 82 ASP A CA 1
ATOM 623 C C . ASP A 1 82 ? -11.114 10.495 5.008 1.00 70.12 82 ASP A C 1
ATOM 625 O O . ASP A 1 82 ? -12.209 9.924 5.059 1.00 70.12 82 ASP A O 1
ATOM 629 N N . PRO A 1 83 ? -10.358 10.664 6.119 1.00 63.81 83 PRO A N 1
ATOM 630 C CA . PRO A 1 83 ? -10.892 10.363 7.438 1.00 63.81 83 PRO A CA 1
ATOM 631 C C . PRO A 1 83 ? -12.079 11.298 7.715 1.00 63.81 83 PRO A C 1
ATOM 633 O O . PRO A 1 83 ? -12.050 12.458 7.269 1.00 63.81 83 PRO A O 1
ATOM 636 N N . PRO A 1 84 ? -13.112 10.841 8.449 1.00 58.25 84 PRO A N 1
ATOM 637 C CA . PRO A 1 84 ? -14.186 11.715 8.914 1.00 58.25 84 PRO A CA 1
ATOM 638 C C . PRO A 1 84 ? -13.595 12.906 9.673 1.00 58.25 84 PRO A C 1
ATOM 640 O O . PRO A 1 84 ? -12.616 12.732 10.396 1.00 58.25 84 PRO A O 1
ATOM 643 N N . LEU A 1 85 ? -14.182 14.100 9.531 1.00 56.34 85 LEU A N 1
ATOM 644 C CA . LEU A 1 85 ? -13.713 15.336 10.185 1.00 56.34 85 LEU A CA 1
ATOM 645 C C . LEU A 1 85 ? -13.436 15.165 11.690 1.00 56.34 85 LEU A C 1
ATOM 647 O O . LEU A 1 85 ? -12.480 15.731 12.207 1.00 56.34 85 LEU A O 1
ATOM 651 N N . GLU A 1 86 ? -14.217 14.328 12.369 1.00 55.19 86 GLU A N 1
ATOM 652 C CA . GLU A 1 86 ? -14.109 14.039 13.803 1.00 55.19 86 GLU A CA 1
ATOM 653 C C . GLU A 1 86 ? -12.841 13.252 14.179 1.00 55.19 86 GLU A C 1
ATOM 655 O O . GLU A 1 86 ? -12.236 13.517 15.216 1.00 55.19 86 GLU A O 1
ATOM 660 N N . ALA A 1 87 ? -12.375 12.344 13.314 1.00 55.50 87 ALA A N 1
ATOM 661 C CA . ALA A 1 87 ? -11.144 11.577 13.532 1.00 55.50 87 ALA A CA 1
ATOM 662 C C . ALA A 1 87 ? -9.872 12.428 13.347 1.00 55.50 87 ALA A C 1
ATOM 664 O O . ALA A 1 87 ? -8.790 12.027 13.764 1.00 55.50 87 ALA A O 1
ATOM 665 N N . ARG A 1 88 ? -9.995 13.619 12.744 1.00 56.84 88 ARG A N 1
ATOM 666 C CA . ARG A 1 88 ? -8.867 14.513 12.420 1.00 56.84 88 ARG A CA 1
ATOM 667 C C . ARG A 1 88 ? -8.366 15.326 13.611 1.00 56.84 88 ARG A C 1
ATOM 669 O O . ARG A 1 88 ? -7.255 15.837 13.558 1.00 56.84 88 ARG A O 1
ATOM 676 N N . ASN A 1 89 ? -9.177 15.432 14.664 1.00 53.03 89 ASN A N 1
ATOM 677 C CA . ASN A 1 89 ? -8.862 16.194 15.875 1.00 53.03 89 ASN A CA 1
ATOM 678 C C . ASN A 1 89 ? -8.388 15.306 17.040 1.00 53.03 89 ASN A C 1
ATOM 680 O O . ASN A 1 89 ? -8.064 15.826 18.107 1.00 53.03 89 ASN A O 1
ATOM 684 N N . ALA A 1 90 ? -8.354 13.980 16.864 1.00 53.78 90 ALA A N 1
ATOM 685 C CA . ALA A 1 90 ? -7.778 13.076 17.853 1.00 53.78 90 ALA A CA 1
ATOM 686 C C . ALA A 1 90 ? -6.251 13.266 17.894 1.00 53.78 90 ALA A C 1
ATOM 688 O O . ALA A 1 90 ? -5.606 13.399 16.852 1.00 53.78 90 ALA A O 1
ATOM 689 N N . SER A 1 91 ? -5.678 13.334 19.101 1.00 47.88 91 SER A N 1
ATOM 690 C CA . SER A 1 91 ? -4.244 13.570 19.298 1.00 47.88 91 SER A CA 1
ATOM 691 C C . SER A 1 91 ? -3.400 12.511 18.564 1.00 47.88 91 SER A C 1
ATOM 693 O O . SER A 1 91 ? -3.845 11.393 18.307 1.00 47.88 91 SER A O 1
ATOM 695 N N . ALA A 1 92 ? -2.157 12.858 18.218 1.00 54.56 92 ALA A N 1
ATOM 696 C CA . ALA A 1 92 ? -1.236 11.947 17.536 1.00 54.56 92 ALA A CA 1
ATOM 697 C C . ALA A 1 92 ? -0.911 10.668 18.344 1.00 54.56 92 ALA A C 1
ATOM 699 O O . ALA A 1 92 ? -0.363 9.716 17.780 1.00 54.56 92 ALA A O 1
ATOM 700 N N . GLU A 1 93 ? -1.245 10.645 19.637 1.00 47.34 93 GLU A N 1
ATOM 701 C CA . GLU A 1 93 ? -1.130 9.497 20.531 1.00 47.34 93 GLU A CA 1
ATOM 702 C C . GLU A 1 93 ? -2.381 8.617 20.395 1.00 47.34 93 GLU A C 1
ATOM 704 O O . GLU A 1 93 ? -3.483 9.001 20.774 1.00 47.34 93 GLU A O 1
ATOM 709 N N . GLY A 1 94 ? -2.211 7.427 19.812 1.00 59.06 94 GLY A N 1
ATOM 710 C CA . GLY A 1 94 ? -3.300 6.468 19.581 1.00 59.06 94 GLY A CA 1
ATOM 711 C C . GLY A 1 94 ? -3.740 6.322 18.122 1.00 59.06 94 GLY A C 1
ATOM 712 O O . GLY A 1 94 ? -4.572 5.465 17.831 1.00 59.06 94 GLY A O 1
ATOM 713 N N . LEU A 1 95 ? -3.156 7.085 17.188 1.00 69.94 95 LEU A N 1
ATOM 714 C CA . LEU A 1 95 ? -3.387 6.874 15.754 1.00 69.94 95 LEU A CA 1
ATOM 715 C C . LEU A 1 95 ? -2.890 5.488 15.325 1.00 69.94 95 LEU A C 1
ATOM 717 O O . LEU A 1 95 ? -1.734 5.121 15.572 1.00 69.94 95 LEU A O 1
ATOM 721 N N . LEU A 1 96 ? -3.754 4.743 14.635 1.00 80.38 96 LEU A N 1
ATOM 722 C CA . LEU A 1 96 ? -3.432 3.421 14.108 1.00 80.38 96 LEU A CA 1
ATOM 723 C C . LEU A 1 96 ? -2.687 3.585 12.796 1.00 80.38 96 LEU A C 1
ATOM 725 O O . LEU A 1 96 ? -3.246 4.021 11.792 1.00 80.38 96 LEU A O 1
ATOM 729 N N . ARG A 1 97 ? -1.401 3.247 12.804 1.00 86.00 97 ARG A N 1
ATOM 730 C CA . ARG A 1 97 ? -0.499 3.500 11.686 1.00 86.00 97 ARG A CA 1
ATOM 731 C C . ARG A 1 97 ? -0.081 2.206 11.018 1.00 86.00 97 ARG A C 1
ATOM 733 O O . ARG A 1 97 ? 0.519 1.323 11.623 1.00 86.00 97 ARG A O 1
ATOM 740 N N . LEU A 1 98 ? -0.309 2.147 9.718 1.00 87.25 98 LEU A N 1
ATOM 741 C CA . LEU A 1 98 ? 0.395 1.244 8.828 1.00 87.25 98 LEU A CA 1
ATOM 742 C C . LEU A 1 98 ? 1.722 1.895 8.436 1.00 87.25 98 LEU A C 1
ATOM 744 O O . LEU A 1 98 ? 1.731 3.021 7.949 1.00 87.25 98 LEU A O 1
ATOM 748 N N . SER A 1 99 ? 2.827 1.180 8.614 1.00 89.50 99 SER A N 1
ATOM 749 C CA . SER A 1 99 ? 4.134 1.517 8.054 1.00 89.50 99 SER A CA 1
ATOM 750 C C . SER A 1 99 ? 4.563 0.420 7.088 1.00 89.50 99 SER A C 1
ATOM 752 O O . SER A 1 99 ? 4.680 -0.742 7.479 1.00 89.50 99 SER A O 1
ATOM 754 N N . THR A 1 100 ? 4.825 0.771 5.836 1.00 86.12 100 THR A N 1
ATOM 755 C CA . THR A 1 100 ? 5.375 -0.152 4.837 1.00 86.12 100 THR A CA 1
ATOM 756 C C . THR A 1 100 ? 6.816 0.214 4.561 1.00 86.12 100 THR A C 1
ATOM 758 O O . THR A 1 100 ? 7.119 1.389 4.442 1.00 86.12 100 THR A O 1
ATOM 761 N N . LEU A 1 101 ? 7.696 -0.768 4.411 1.00 86.56 101 LEU A N 1
ATOM 762 C CA . LEU A 1 101 ? 9.036 -0.621 3.855 1.00 86.56 101 LEU A CA 1
ATOM 763 C C . LEU A 1 101 ? 9.154 -1.607 2.701 1.00 86.56 101 LEU A C 1
ATOM 765 O O . LEU A 1 101 ? 9.393 -2.787 2.930 1.00 86.56 101 LEU A O 1
ATOM 769 N N . VAL A 1 102 ? 8.982 -1.137 1.468 1.00 82.44 102 VAL A N 1
ATOM 770 C CA . VAL A 1 102 ? 9.145 -1.962 0.264 1.00 82.44 102 VAL A CA 1
ATOM 771 C C . VAL A 1 102 ? 10.461 -1.581 -0.403 1.00 82.44 102 VAL A C 1
ATOM 773 O O . VAL A 1 102 ? 10.559 -0.561 -1.076 1.00 82.44 102 VAL A O 1
ATOM 776 N N . ALA A 1 103 ? 11.501 -2.383 -0.176 1.00 77.50 103 ALA A N 1
ATOM 777 C CA . ALA A 1 103 ? 12.826 -2.160 -0.754 1.00 77.50 103 ALA A CA 1
ATOM 778 C C . ALA A 1 103 ? 12.906 -2.621 -2.219 1.00 77.50 103 ALA A C 1
ATOM 780 O O . ALA A 1 103 ? 13.723 -2.122 -2.995 1.00 77.50 103 ALA A O 1
ATOM 781 N N . ARG A 1 104 ? 12.078 -3.600 -2.601 1.00 76.62 104 ARG A N 1
ATOM 782 C CA . ARG A 1 104 ? 12.021 -4.157 -3.956 1.00 76.62 104 ARG A CA 1
ATOM 783 C C . ARG A 1 104 ? 10.612 -4.655 -4.266 1.00 76.62 104 ARG A C 1
ATOM 785 O O . ARG A 1 104 ? 9.996 -5.280 -3.410 1.00 76.62 104 ARG A O 1
ATOM 792 N N . GLY A 1 105 ? 10.172 -4.468 -5.510 1.00 77.81 105 GLY A N 1
ATOM 793 C CA . GLY A 1 105 ? 8.872 -4.933 -5.999 1.00 77.81 105 GLY A CA 1
ATOM 794 C C . GLY A 1 105 ? 7.716 -4.028 -5.575 1.00 77.81 105 GLY A C 1
ATOM 795 O O . GLY A 1 105 ? 7.924 -2.880 -5.190 1.00 77.81 105 GLY A O 1
ATOM 796 N N . LEU A 1 106 ? 6.502 -4.559 -5.677 1.00 83.12 106 LEU A N 1
ATOM 797 C CA . LEU A 1 106 ? 5.272 -3.894 -5.272 1.00 83.12 106 LEU A CA 1
ATOM 798 C C . LEU A 1 106 ? 4.390 -4.901 -4.541 1.00 83.12 106 LEU A C 1
ATOM 800 O O . LEU A 1 106 ? 4.347 -6.080 -4.905 1.00 83.12 106 LEU A O 1
ATOM 804 N N . ILE A 1 107 ? 3.689 -4.420 -3.524 1.00 88.75 107 ILE A N 1
ATOM 805 C CA . ILE A 1 107 ? 2.684 -5.185 -2.795 1.00 88.75 107 ILE A CA 1
ATOM 806 C C . ILE A 1 107 ? 1.363 -4.424 -2.803 1.00 88.75 107 ILE A C 1
ATOM 808 O O . ILE A 1 107 ? 1.342 -3.204 -2.670 1.00 88.75 107 ILE A O 1
ATOM 812 N N . GLN A 1 108 ? 0.264 -5.148 -2.932 1.00 91.75 108 GLN A N 1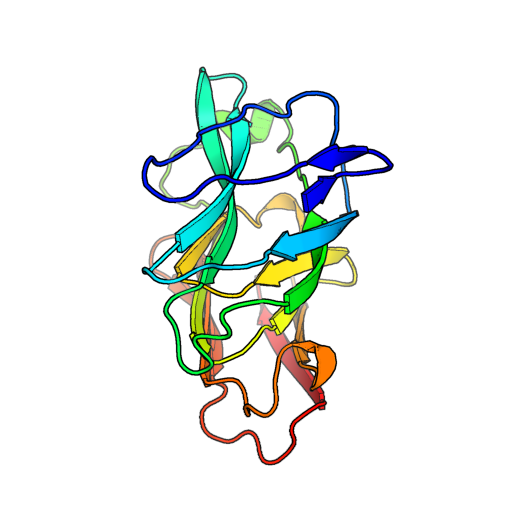
ATOM 813 C CA . GLN A 1 108 ? -1.076 -4.623 -2.739 1.00 91.75 108 GLN A CA 1
ATOM 814 C C . GLN A 1 108 ? -1.583 -5.044 -1.365 1.00 91.75 108 GLN A C 1
ATOM 816 O O . GLN A 1 108 ? -1.491 -6.216 -0.988 1.00 91.75 108 GLN A O 1
ATOM 821 N N . LEU A 1 109 ? -2.135 -4.084 -0.626 1.00 93.50 109 LEU A N 1
ATOM 822 C CA . LEU A 1 109 ? -2.644 -4.294 0.721 1.00 93.50 109 LEU A CA 1
ATOM 823 C C . LEU A 1 109 ? -4.160 -4.164 0.769 1.00 93.50 109 LEU A C 1
ATOM 825 O O . LEU A 1 109 ? -4.771 -3.304 0.135 1.00 93.50 109 LEU A O 1
ATOM 829 N N . THR A 1 110 ? -4.785 -5.043 1.542 1.00 94.69 110 THR A N 1
ATOM 830 C CA . THR A 1 110 ? -6.218 -5.011 1.843 1.00 94.69 110 THR A CA 1
ATOM 831 C C . THR A 1 110 ? -6.396 -5.328 3.318 1.00 94.69 110 THR A C 1
ATOM 833 O O . THR A 1 110 ? -5.862 -6.324 3.795 1.00 94.69 110 THR A O 1
ATOM 836 N N . LEU A 1 111 ? -7.146 -4.506 4.044 1.00 94.62 111 LEU A N 1
ATOM 837 C CA . LEU A 1 111 ? -7.429 -4.702 5.462 1.00 94.62 111 LEU A CA 1
ATOM 838 C C . LEU A 1 111 ? -8.930 -4.904 5.645 1.00 94.62 111 LEU A C 1
ATOM 840 O O . LEU A 1 111 ? -9.723 -4.079 5.197 1.00 94.62 111 LEU A O 1
ATOM 844 N N . ASN A 1 112 ? -9.318 -6.032 6.241 1.00 95.12 112 ASN A N 1
ATOM 845 C CA . ASN A 1 112 ? -10.720 -6.412 6.455 1.00 95.12 112 ASN A CA 1
ATOM 846 C C . ASN A 1 112 ? -11.569 -6.325 5.171 1.00 95.12 112 ASN A C 1
ATOM 848 O O . ASN A 1 112 ? -12.680 -5.803 5.161 1.00 95.12 112 ASN A O 1
ATOM 852 N N . GLY A 1 113 ? -11.005 -6.783 4.048 1.00 93.00 113 GLY A N 1
ATOM 853 C CA . GLY A 1 113 ? -11.658 -6.753 2.734 1.00 93.00 113 GLY A CA 1
ATOM 854 C C . GLY A 1 113 ? -11.672 -5.385 2.039 1.00 93.00 113 GLY A C 1
ATOM 855 O O . GLY A 1 113 ? -12.070 -5.307 0.879 1.00 93.00 113 GLY A O 1
ATOM 856 N N . ARG A 1 114 ? -11.195 -4.318 2.691 1.00 92.69 114 ARG A N 1
ATOM 857 C CA . ARG A 1 114 ? -11.125 -2.966 2.121 1.00 92.69 114 ARG A CA 1
ATOM 858 C C . ARG A 1 114 ? -9.717 -2.668 1.589 1.00 92.69 114 ARG A C 1
ATOM 860 O O . ARG A 1 114 ? -8.740 -2.891 2.307 1.00 92.69 114 ARG A O 1
ATOM 867 N N . PRO A 1 115 ? -9.576 -2.187 0.342 1.00 91.56 115 PRO A N 1
ATOM 868 C CA . PRO A 1 115 ? -8.266 -1.960 -0.255 1.00 91.56 115 PRO A CA 1
ATOM 869 C C . PRO A 1 115 ? -7.560 -0.789 0.431 1.00 91.56 115 PRO A C 1
ATOM 871 O O . PRO A 1 115 ? -8.148 0.272 0.609 1.00 91.56 115 PRO A O 1
ATOM 874 N N . LEU A 1 116 ? -6.284 -0.981 0.755 1.00 90.38 116 LEU A N 1
ATOM 875 C CA . LEU A 1 116 ? -5.351 0.076 1.155 1.00 90.38 116 LEU A CA 1
ATOM 876 C C . LEU A 1 116 ? -4.502 0.545 -0.038 1.00 90.38 116 LEU A C 1
ATOM 878 O O . LEU A 1 116 ? -3.838 1.569 0.035 1.00 90.38 116 LEU A O 1
ATOM 882 N N . GLY A 1 117 ? -4.558 -0.166 -1.163 1.00 89.19 117 GLY A N 1
ATOM 883 C CA . GLY A 1 117 ? -3.852 0.193 -2.388 1.00 89.19 117 GLY A CA 1
ATOM 884 C C . GLY A 1 117 ? -2.475 -0.445 -2.484 1.00 89.19 117 GLY A C 1
ATOM 885 O O . GLY A 1 117 ? -2.160 -1.408 -1.778 1.00 89.19 117 GLY A O 1
ATOM 886 N N . ASP A 1 118 ? -1.690 0.091 -3.405 1.00 88.75 118 ASP A N 1
ATOM 887 C CA . ASP A 1 118 ? -0.417 -0.472 -3.823 1.00 88.75 118 ASP A CA 1
ATOM 888 C C . ASP A 1 118 ? 0.763 0.288 -3.205 1.00 88.75 118 ASP A C 1
ATOM 890 O O . ASP A 1 118 ? 0.764 1.516 -3.146 1.00 88.75 118 ASP A O 1
ATOM 894 N N . TYR A 1 119 ? 1.793 -0.440 -2.773 1.00 86.75 119 TYR A N 1
ATOM 895 C CA . TYR A 1 119 ? 2.953 0.099 -2.062 1.00 86.75 119 TYR A CA 1
ATOM 896 C C . TYR A 1 119 ? 4.260 -0.362 -2.707 1.00 86.75 119 TYR A C 1
ATOM 898 O O . TYR A 1 119 ? 4.470 -1.556 -2.933 1.00 86.75 119 TYR A O 1
ATOM 906 N N . ALA A 1 120 ? 5.158 0.592 -2.962 1.00 81.00 120 ALA A N 1
ATOM 907 C CA . ALA A 1 120 ? 6.456 0.368 -3.605 1.00 81.00 120 ALA A CA 1
ATOM 908 C C . ALA A 1 120 ? 7.613 1.144 -2.937 1.00 81.00 120 ALA A C 1
ATOM 910 O O . ALA A 1 120 ? 8.685 1.299 -3.522 1.00 81.00 120 ALA A O 1
ATOM 911 N N . SER A 1 121 ? 7.393 1.658 -1.723 1.00 80.94 121 SER A N 1
ATOM 912 C CA . SER A 1 121 ? 8.344 2.490 -0.979 1.00 80.94 121 SER A CA 1
ATOM 913 C C . SER A 1 121 ? 8.078 2.461 0.534 1.00 80.94 121 SER A C 1
ATOM 915 O O . SER A 1 121 ? 7.289 1.651 1.038 1.00 80.94 121 SER A O 1
ATOM 917 N N . LEU A 1 122 ? 8.798 3.319 1.267 1.00 83.44 122 LEU A N 1
ATOM 918 C CA . LEU A 1 122 ? 8.558 3.591 2.679 1.00 83.44 122 LEU A CA 1
ATOM 919 C C . LEU A 1 122 ? 7.364 4.537 2.840 1.00 83.44 122 LEU A C 1
ATOM 921 O O . LEU A 1 122 ? 7.514 5.726 2.572 1.00 83.44 122 LEU A O 1
ATOM 925 N N . GLU A 1 123 ? 6.235 4.039 3.336 1.00 82.50 123 GLU A N 1
ATOM 926 C CA . GLU A 1 123 ? 5.014 4.835 3.501 1.00 82.50 123 GLU A CA 1
ATOM 927 C C . GLU A 1 123 ? 4.421 4.668 4.897 1.00 82.50 123 GLU A C 1
ATOM 929 O O . GLU A 1 123 ? 4.552 3.613 5.521 1.00 82.50 123 GLU A O 1
ATOM 934 N N . LYS A 1 124 ? 3.766 5.725 5.389 1.00 83.75 124 LYS A N 1
ATOM 935 C CA . LYS A 1 124 ? 2.996 5.711 6.636 1.00 83.75 124 LYS A CA 1
ATOM 936 C C . LYS A 1 124 ? 1.578 6.177 6.353 1.00 83.75 124 LYS A C 1
ATOM 938 O O . LYS A 1 124 ? 1.403 7.196 5.696 1.00 83.75 124 LYS A O 1
ATOM 943 N N . ARG A 1 125 ? 0.586 5.458 6.872 1.00 83.06 125 ARG A N 1
ATOM 944 C CA . ARG A 1 125 ? -0.832 5.757 6.652 1.00 83.06 125 ARG A CA 1
ATOM 945 C C . ARG A 1 125 ? -1.647 5.510 7.910 1.00 83.06 125 ARG A C 1
ATOM 947 O O . ARG A 1 125 ? -1.406 4.518 8.596 1.00 83.06 125 ARG A O 1
ATOM 954 N N . ASP A 1 126 ? -2.613 6.380 8.181 1.00 83.19 126 ASP A N 1
ATOM 955 C CA . ASP A 1 126 ? -3.653 6.110 9.172 1.00 83.19 126 ASP A CA 1
ATOM 956 C C . ASP A 1 126 ? -4.652 5.086 8.620 1.00 83.19 126 ASP A C 1
ATOM 958 O O . ASP A 1 126 ? -5.212 5.250 7.539 1.00 83.19 126 ASP A O 1
ATOM 962 N N . ILE A 1 127 ? -4.861 4.010 9.365 1.00 87.00 127 ILE A N 1
ATOM 963 C CA . ILE A 1 127 ? -5.760 2.915 8.999 1.00 87.00 127 ILE A CA 1
ATOM 964 C C . ILE A 1 127 ? -6.905 2.736 9.993 1.00 87.00 127 ILE A C 1
ATOM 966 O O . ILE A 1 127 ? -7.615 1.731 9.934 1.00 87.00 127 ILE A O 1
ATOM 970 N N . SER A 1 128 ? -7.111 3.694 10.897 1.00 85.69 12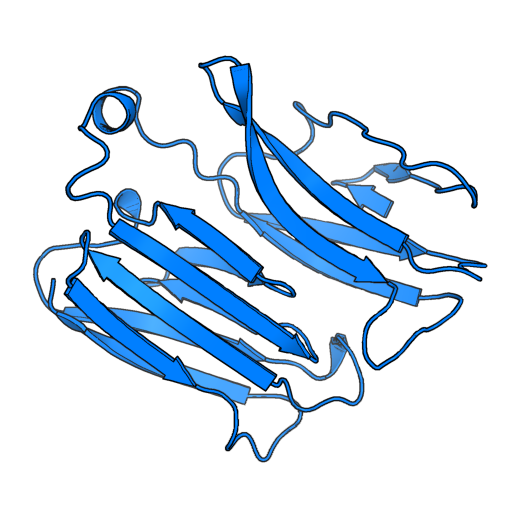8 SER A N 1
ATOM 971 C CA . SER A 1 128 ? -8.115 3.599 11.960 1.00 85.69 128 SER A CA 1
ATOM 972 C C . SER A 1 128 ? -9.505 3.284 11.408 1.00 85.69 128 SER A C 1
ATOM 974 O O . SER A 1 128 ? -10.215 2.435 11.936 1.00 85.69 128 SER A O 1
ATOM 976 N N . SER A 1 129 ? -9.859 3.882 10.265 1.00 83.81 129 SER A N 1
ATOM 977 C CA . SER A 1 129 ? -11.158 3.668 9.620 1.00 83.81 129 SER A CA 1
ATOM 978 C C . SER A 1 129 ? -11.363 2.266 9.027 1.00 83.81 129 SER A C 1
ATOM 980 O O . SER A 1 129 ? -12.480 1.954 8.618 1.00 83.81 129 SER A O 1
ATOM 982 N N . TYR A 1 130 ? -10.322 1.432 8.944 1.00 88.38 130 TYR A N 1
ATOM 983 C CA . TYR A 1 130 ? -10.367 0.077 8.381 1.00 88.38 130 TYR A CA 1
ATOM 984 C C . TYR A 1 130 ? -10.455 -1.003 9.454 1.00 88.38 130 TYR A C 1
ATOM 986 O O . TYR A 1 130 ? -10.760 -2.150 9.128 1.00 88.38 130 TYR A O 1
ATOM 994 N N . LEU A 1 131 ? -10.168 -0.654 10.706 1.00 89.12 131 LEU A N 1
ATOM 995 C CA . LEU A 1 131 ? -10.140 -1.579 11.825 1.00 89.12 131 LEU A CA 1
ATOM 996 C C . LEU A 1 131 ? -11.509 -1.677 12.490 1.00 89.12 131 LEU A C 1
ATOM 998 O O . LEU A 1 131 ? -12.324 -0.757 12.453 1.00 89.12 131 LEU A O 1
ATOM 1002 N N . HIS A 1 132 ? -11.749 -2.814 13.126 1.00 88.44 132 HIS A N 1
ATOM 1003 C CA . HIS A 1 132 ? -12.881 -3.010 14.016 1.00 88.44 132 HIS A CA 1
ATOM 1004 C C . HIS A 1 132 ? -12.420 -3.745 15.271 1.00 88.44 132 HIS A C 1
ATOM 1006 O O . HIS A 1 132 ? -11.381 -4.407 15.262 1.00 88.44 132 HIS A O 1
ATOM 1012 N N . LYS A 1 133 ? -13.206 -3.648 16.348 1.00 89.38 133 LYS A N 1
ATOM 1013 C CA . LYS A 1 133 ? -12.933 -4.408 17.571 1.00 89.38 133 LYS A CA 1
ATOM 1014 C C . LYS A 1 133 ? -12.937 -5.908 17.266 1.00 89.38 133 LYS A C 1
ATOM 1016 O O . LYS A 1 133 ? -13.803 -6.394 16.529 1.00 89.38 133 LYS A O 1
ATOM 1021 N N . GLY A 1 134 ? -11.991 -6.635 17.845 1.00 94.62 134 GLY A N 1
ATOM 1022 C CA . GLY A 1 134 ? -11.836 -8.074 17.679 1.00 94.62 134 GLY A CA 1
ATOM 1023 C C . GLY A 1 134 ? -10.798 -8.458 16.622 1.00 94.62 134 GLY A C 1
ATOM 1024 O O . GLY A 1 134 ? -9.752 -7.826 16.476 1.00 94.62 134 GLY A O 1
ATOM 1025 N N . ARG A 1 135 ? -11.058 -9.558 15.909 1.00 96.25 135 ARG A N 1
ATOM 1026 C CA . ARG A 1 135 ? -10.111 -10.139 14.950 1.00 96.25 135 ARG A CA 1
ATOM 1027 C C . ARG A 1 135 ? -10.140 -9.400 13.614 1.00 96.25 135 ARG A C 1
ATOM 1029 O O . ARG A 1 135 ? -11.159 -9.410 12.939 1.00 96.25 135 ARG A O 1
ATOM 1036 N N . ASN A 1 136 ? -8.992 -8.886 13.196 1.00 96.31 136 ASN A N 1
ATOM 1037 C CA . ASN A 1 136 ? -8.765 -8.210 11.925 1.00 96.31 136 ASN A CA 1
ATOM 1038 C C . ASN A 1 136 ? -7.867 -9.067 11.010 1.00 96.31 136 ASN A C 1
ATOM 1040 O O . ASN A 1 136 ? -7.130 -9.949 11.469 1.00 96.31 136 ASN A O 1
ATOM 1044 N N . THR A 1 137 ? -7.905 -8.809 9.702 1.00 97.12 137 THR A N 1
ATOM 1045 C CA . THR A 1 137 ? -7.094 -9.523 8.705 1.00 97.12 137 THR A CA 1
ATOM 1046 C C . THR A 1 137 ? -6.475 -8.560 7.700 1.00 97.12 137 THR A C 1
ATOM 1048 O O . THR A 1 137 ? -7.179 -7.926 6.911 1.00 97.12 137 THR A O 1
ATOM 1051 N N . LEU A 1 138 ? -5.144 -8.507 7.678 1.00 96.75 138 LEU A N 1
ATOM 1052 C CA . LEU A 1 138 ? -4.363 -7.890 6.613 1.00 96.75 138 LEU A CA 1
ATOM 1053 C C . LEU A 1 138 ? -4.069 -8.941 5.539 1.00 96.75 138 LEU A C 1
ATOM 1055 O O . LEU A 1 138 ? -3.405 -9.938 5.805 1.00 96.75 138 LEU A O 1
ATOM 1059 N N . LYS A 1 139 ? -4.514 -8.694 4.313 1.00 96.31 139 LYS A N 1
ATOM 1060 C CA . LYS A 1 139 ? -4.124 -9.444 3.121 1.00 96.31 139 LYS A CA 1
ATOM 1061 C C . LYS A 1 139 ? -3.017 -8.688 2.391 1.00 96.31 139 LYS A C 1
ATOM 1063 O O . LYS A 1 139 ? -3.154 -7.493 2.121 1.00 96.31 139 LYS A O 1
ATOM 1068 N N . VAL A 1 140 ? -1.961 -9.409 2.035 1.00 94.19 140 VAL A N 1
ATOM 1069 C CA . VAL A 1 140 ? -0.820 -8.919 1.258 1.00 94.19 140 VAL A CA 1
ATOM 1070 C C . VAL A 1 140 ? -0.772 -9.691 -0.051 1.00 94.19 140 VAL A C 1
ATOM 1072 O O . VAL A 1 140 ? -0.727 -10.917 -0.039 1.00 94.19 140 VAL A O 1
ATOM 1075 N N . VAL A 1 141 ? -0.789 -8.996 -1.184 1.00 91.69 141 VAL A N 1
ATOM 1076 C CA . VAL A 1 141 ? -0.700 -9.601 -2.521 1.00 91.69 141 VAL A CA 1
ATOM 1077 C C . VAL A 1 141 ? 0.541 -9.068 -3.220 1.00 91.69 141 VAL A C 1
ATOM 1079 O O . VAL A 1 141 ? 0.819 -7.875 -3.156 1.00 91.69 141 VAL A O 1
ATOM 1082 N N . TRP A 1 142 ? 1.279 -9.929 -3.915 1.00 89.31 142 TRP A N 1
ATOM 1083 C CA . TRP A 1 142 ? 2.369 -9.514 -4.799 1.00 89.31 142 TRP A CA 1
ATOM 1084 C C . TRP A 1 142 ? 2.221 -10.145 -6.179 1.00 89.31 142 TRP A C 1
ATOM 1086 O O . TRP A 1 142 ? 1.652 -11.231 -6.319 1.00 89.31 142 TRP A O 1
ATOM 1096 N N . SER A 1 143 ? 2.738 -9.464 -7.202 1.00 80.62 143 SER A N 1
ATOM 1097 C CA . SER A 1 143 ? 2.689 -9.924 -8.593 1.00 80.62 143 SER A CA 1
ATOM 1098 C C . SER A 1 143 ? 3.988 -9.635 -9.347 1.00 80.62 143 SER A C 1
ATOM 1100 O O . SER A 1 143 ? 4.690 -8.658 -9.073 1.00 80.62 143 SER A O 1
ATOM 1102 N N . LYS A 1 144 ? 4.241 -10.462 -10.369 1.00 70.25 144 LYS A N 1
ATOM 1103 C CA . LYS A 1 144 ? 5.312 -10.312 -11.363 1.00 70.25 144 LYS A CA 1
ATOM 1104 C C . LYS A 1 144 ? 5.094 -9.132 -12.312 1.00 70.25 144 LYS A C 1
ATOM 1106 O O . LYS A 1 144 ? 6.029 -8.723 -12.995 1.00 70.25 144 LYS A O 1
ATOM 1111 N N . ASP A 1 145 ? 3.878 -8.585 -12.361 1.00 64.69 145 ASP A N 1
ATOM 1112 C CA . ASP A 1 145 ? 3.510 -7.487 -13.269 1.00 64.69 145 ASP A CA 1
ATOM 1113 C C . ASP A 1 145 ? 4.298 -6.196 -12.987 1.00 64.69 145 ASP A C 1
ATOM 1115 O O . ASP A 1 145 ? 4.346 -5.285 -13.810 1.00 64.69 145 ASP A O 1
ATOM 1119 N N . PHE A 1 146 ? 4.964 -6.144 -11.833 1.00 59.16 146 PHE A N 1
ATOM 1120 C CA . PHE A 1 146 ? 5.743 -5.011 -11.344 1.00 59.16 146 PHE A CA 1
ATOM 1121 C C . PHE A 1 146 ? 7.260 -5.229 -11.455 1.00 59.16 146 PHE A C 1
ATOM 1123 O O . PHE A 1 146 ? 8.044 -4.377 -11.037 1.00 59.16 146 PHE A O 1
ATOM 1130 N N . GLY A 1 147 ? 7.682 -6.365 -12.027 1.00 58.00 147 GLY A N 1
ATOM 1131 C CA . GLY A 1 147 ? 9.074 -6.693 -12.319 1.00 58.00 147 GLY A CA 1
ATOM 1132 C C . GLY A 1 147 ? 9.432 -8.163 -12.092 1.00 58.00 147 GLY A C 1
ATOM 1133 O O . GLY A 1 147 ? 8.741 -8.907 -11.405 1.00 58.00 147 GLY A O 1
ATOM 1134 N N . SER A 1 148 ? 10.593 -8.578 -12.600 1.00 57.19 148 SER A N 1
ATOM 1135 C CA . SER A 1 148 ? 11.175 -9.927 -12.441 1.00 57.19 148 SER A CA 1
ATOM 1136 C C . SER A 1 148 ? 11.750 -10.192 -11.036 1.00 57.19 148 SER A C 1
ATOM 1138 O O . SER A 1 148 ? 12.674 -10.981 -10.849 1.00 57.19 148 SER A O 1
ATOM 1140 N N . SER A 1 149 ? 11.233 -9.487 -10.031 1.00 66.94 149 SER A N 1
ATOM 1141 C CA . SER A 1 149 ? 11.758 -9.430 -8.672 1.00 66.94 149 SER A CA 1
ATOM 1142 C C . SER A 1 149 ? 10.805 -10.056 -7.674 1.00 66.94 149 SER A C 1
ATOM 1144 O O . SER A 1 149 ? 9.660 -9.629 -7.587 1.00 66.94 149 SER A O 1
ATOM 1146 N N . ILE A 1 150 ? 11.306 -10.949 -6.827 1.00 75.38 150 ILE A N 1
ATOM 1147 C CA . ILE A 1 150 ? 10.615 -11.282 -5.579 1.00 75.38 150 ILE A CA 1
ATOM 1148 C C . ILE A 1 150 ? 10.629 -10.019 -4.696 1.00 75.38 150 ILE A C 1
ATOM 1150 O O . ILE A 1 150 ? 11.702 -9.410 -4.556 1.00 75.38 150 ILE A O 1
ATOM 1154 N N . PRO A 1 151 ? 9.480 -9.571 -4.153 1.00 78.25 151 PRO A N 1
ATOM 1155 C CA . PRO A 1 151 ? 9.461 -8.354 -3.366 1.00 78.25 151 PRO A CA 1
ATOM 1156 C C . PRO A 1 151 ? 10.218 -8.554 -2.056 1.00 78.25 151 PRO A C 1
ATOM 1158 O O . PRO A 1 151 ? 10.115 -9.590 -1.404 1.00 78.25 151 PRO A O 1
ATOM 1161 N N . SER A 1 152 ? 10.975 -7.533 -1.672 1.00 84.31 152 SER A N 1
ATOM 1162 C CA . SER A 1 152 ? 11.610 -7.450 -0.361 1.00 84.31 152 SER A CA 1
ATOM 1163 C C . SER A 1 152 ? 10.907 -6.338 0.385 1.00 84.31 152 SER A C 1
ATOM 1165 O O . SER A 1 152 ? 11.093 -5.159 0.068 1.00 84.31 152 SER A O 1
ATOM 1167 N N . ALA A 1 153 ? 10.021 -6.724 1.296 1.00 85.69 153 ALA A N 1
ATOM 1168 C CA . ALA A 1 153 ? 9.140 -5.793 1.967 1.00 85.69 153 ALA A CA 1
ATOM 1169 C C . ALA A 1 153 ? 8.875 -6.192 3.418 1.00 85.69 153 ALA A C 1
ATOM 1171 O O . ALA A 1 153 ? 8.841 -7.373 3.762 1.00 85.69 153 ALA A O 1
ATOM 1172 N N . GLU A 1 154 ? 8.658 -5.189 4.255 1.00 92.19 154 GLU A N 1
ATOM 1173 C CA . GLU A 1 154 ? 8.180 -5.333 5.619 1.00 92.19 154 GLU A CA 1
ATOM 1174 C C . GLU A 1 154 ? 6.981 -4.410 5.829 1.00 92.19 154 GLU A C 1
ATOM 1176 O O . GLU A 1 154 ? 6.991 -3.252 5.418 1.00 92.19 154 GLU A O 1
ATOM 1181 N N . ILE A 1 155 ? 5.943 -4.927 6.473 1.00 92.31 155 ILE A N 1
ATOM 1182 C CA . ILE A 1 155 ? 4.753 -4.173 6.845 1.00 92.31 155 ILE A CA 1
ATOM 1183 C C . ILE A 1 155 ? 4.617 -4.256 8.356 1.00 92.31 155 ILE A C 1
ATOM 1185 O O . ILE A 1 155 ? 4.688 -5.346 8.927 1.00 92.31 155 ILE A O 1
ATOM 1189 N N . ARG A 1 156 ? 4.399 -3.112 8.997 1.00 94.38 156 ARG A N 1
ATOM 1190 C CA . ARG A 1 156 ? 4.091 -3.001 10.421 1.00 94.38 156 ARG A CA 1
ATOM 1191 C C . ARG A 1 156 ? 2.786 -2.250 10.600 1.00 94.38 156 ARG A C 1
ATOM 1193 O O . ARG A 1 156 ? 2.569 -1.223 9.966 1.00 94.38 156 ARG A O 1
ATOM 1200 N N . LEU A 1 157 ? 1.945 -2.760 11.478 1.00 91.62 157 LEU A N 1
ATOM 1201 C CA . LEU A 1 157 ? 0.711 -2.134 11.927 1.00 91.62 157 LEU A CA 1
ATOM 1202 C C . LEU A 1 157 ? 0.898 -1.802 13.401 1.00 91.62 157 LEU A C 1
ATOM 1204 O O . LEU A 1 157 ? 1.165 -2.715 14.182 1.00 91.62 157 LEU A O 1
ATOM 1208 N N . THR A 1 158 ? 0.798 -0.528 13.770 1.00 90.38 158 THR A N 1
ATOM 1209 C CA . THR A 1 158 ? 0.996 -0.082 15.152 1.00 90.38 158 THR A CA 1
ATOM 1210 C C . THR A 1 158 ? -0.167 0.755 15.670 1.00 90.38 158 THR A C 1
ATOM 1212 O O . THR A 1 158 ? -0.797 1.487 14.909 1.00 90.38 158 THR A O 1
ATOM 1215 N N . ALA A 1 159 ? -0.429 0.666 16.973 1.00 84.38 159 ALA A N 1
ATOM 1216 C CA . ALA A 1 159 ? -1.303 1.562 17.725 1.00 84.38 159 ALA A CA 1
ATOM 1217 C C . ALA A 1 159 ? -0.421 2.402 18.657 1.00 84.38 159 ALA A C 1
ATOM 1219 O O . ALA A 1 159 ? 0.030 1.922 19.694 1.00 84.38 159 ALA A O 1
ATOM 1220 N N . GLY A 1 160 ? -0.075 3.627 18.250 1.00 81.50 160 GLY A N 1
ATOM 1221 C CA . GLY A 1 160 ? 1.015 4.351 18.914 1.00 81.50 160 GLY A CA 1
ATOM 1222 C C . GLY A 1 160 ? 2.337 3.576 18.802 1.00 81.50 160 GLY A C 1
ATOM 1223 O O . GLY A 1 160 ? 2.831 3.367 17.689 1.00 81.50 160 GLY A O 1
ATOM 1224 N N . GLU A 1 161 ? 2.890 3.149 19.940 1.00 83.81 161 GLU A N 1
ATOM 1225 C CA . GLU A 1 161 ? 4.132 2.359 20.026 1.00 83.81 161 GLU A CA 1
ATOM 1226 C C . GLU A 1 161 ? 3.905 0.837 19.992 1.00 83.81 161 GLU A C 1
ATOM 1228 O O . GLU A 1 161 ? 4.841 0.078 19.738 1.00 83.81 161 GLU A O 1
ATOM 1233 N N . GLU A 1 162 ? 2.672 0.375 20.209 1.00 88.56 162 GLU A N 1
ATOM 1234 C CA . GLU A 1 162 ? 2.349 -1.051 20.242 1.00 88.56 162 GLU A CA 1
ATOM 1235 C C . GLU A 1 162 ? 2.308 -1.641 18.826 1.00 88.56 162 GLU A C 1
ATOM 1237 O O . GLU A 1 162 ? 1.644 -1.104 17.939 1.00 88.56 162 GLU A O 1
ATOM 1242 N N . LEU A 1 163 ? 2.989 -2.770 18.604 1.00 92.12 163 LEU A N 1
ATOM 1243 C CA . LEU A 1 163 ? 2.949 -3.512 17.342 1.00 92.12 163 LEU A CA 1
ATOM 1244 C C . LEU A 1 163 ? 1.770 -4.494 17.335 1.00 92.12 163 LEU A C 1
ATOM 1246 O O . LEU A 1 163 ? 1.828 -5.534 17.983 1.00 92.12 163 LEU A O 1
ATOM 1250 N N . LEU A 1 164 ? 0.752 -4.209 16.524 1.00 91.44 164 LEU A N 1
ATOM 1251 C CA . LEU A 1 164 ? -0.423 -5.070 16.355 1.00 91.44 164 LEU A CA 1
ATOM 1252 C C . LEU A 1 164 ? -0.158 -6.233 15.396 1.00 91.44 164 LEU A C 1
ATOM 1254 O O . LEU A 1 164 ? -0.586 -7.362 15.619 1.00 91.44 164 LEU A O 1
ATOM 1258 N N . ALA A 1 165 ? 0.533 -5.955 14.291 1.00 93.38 165 ALA A N 1
ATOM 1259 C CA . ALA A 1 165 ? 0.832 -6.956 13.278 1.00 93.38 165 ALA A CA 1
ATOM 1260 C C . ALA A 1 165 ? 2.100 -6.621 12.503 1.00 93.38 165 ALA A C 1
ATOM 1262 O O . ALA A 1 165 ? 2.431 -5.459 12.253 1.00 93.38 165 ALA A O 1
ATOM 1263 N N . ARG A 1 166 ? 2.789 -7.677 12.074 1.00 94.75 166 ARG A N 1
ATOM 1264 C CA . ARG A 1 166 ? 3.965 -7.592 11.219 1.00 94.75 166 ARG A CA 1
ATOM 1265 C C . ARG A 1 166 ? 3.877 -8.634 10.122 1.00 94.75 166 ARG A C 1
ATOM 1267 O O . ARG A 1 166 ? 3.626 -9.804 10.391 1.00 94.75 166 ARG A O 1
ATOM 1274 N N . TRP A 1 167 ? 4.161 -8.207 8.904 1.00 93.81 167 TRP A N 1
ATOM 1275 C CA . TRP A 1 167 ? 4.420 -9.093 7.782 1.00 93.81 167 TRP A CA 1
ATOM 1276 C C . TRP A 1 167 ? 5.823 -8.819 7.256 1.00 93.81 167 TRP A C 1
ATOM 1278 O O . TRP A 1 167 ? 6.222 -7.662 7.125 1.00 93.81 167 TRP A O 1
ATOM 1288 N N . ALA A 1 168 ? 6.576 -9.867 6.949 1.00 89.56 168 ALA A N 1
ATOM 1289 C CA . ALA A 1 168 ? 7.900 -9.745 6.363 1.00 89.56 168 ALA A CA 1
ATOM 1290 C C . ALA A 1 168 ? 8.006 -10.687 5.161 1.00 89.56 168 ALA A C 1
ATOM 1292 O O . ALA A 1 168 ? 7.814 -11.895 5.292 1.00 89.56 168 ALA A O 1
ATOM 1293 N N . GLY A 1 169 ? 8.388 -10.136 4.009 1.00 77.50 169 GLY A N 1
ATOM 1294 C CA . GLY A 1 169 ? 8.575 -10.857 2.752 1.00 77.50 169 GLY A CA 1
ATOM 1295 C C . GLY A 1 169 ? 9.965 -11.456 2.449 1.00 77.50 169 GLY A C 1
ATOM 1296 O O . GLY A 1 169 ? 10.161 -11.840 1.299 1.00 77.50 169 GLY A O 1
ATOM 1297 N N . PRO A 1 170 ? 10.965 -11.594 3.354 1.00 66.81 170 PRO A N 1
ATOM 1298 C CA . PRO A 1 170 ? 12.276 -12.120 2.954 1.00 66.81 170 PRO A CA 1
ATOM 1299 C C . PRO A 1 170 ? 12.268 -13.624 2.615 1.00 66.81 170 PRO A C 1
ATOM 1301 O O . PRO A 1 170 ? 13.288 -14.149 2.182 1.00 66.81 170 PRO A O 1
ATOM 1304 N N . ARG A 1 171 ? 11.144 -14.333 2.803 1.00 67.62 171 ARG A N 1
ATOM 1305 C CA . ARG A 1 171 ? 10.986 -15.770 2.502 1.00 67.62 171 ARG A CA 1
ATOM 1306 C C . ARG A 1 171 ? 9.994 -16.054 1.372 1.00 67.62 171 ARG A C 1
ATOM 1308 O O . ARG A 1 171 ? 9.426 -17.137 1.319 1.00 67.62 171 ARG A O 1
ATOM 1315 N N . LEU A 1 172 ? 9.759 -15.102 0.478 1.00 79.00 172 LEU A N 1
ATOM 1316 C CA . LEU A 1 172 ? 8.890 -15.333 -0.673 1.00 79.00 172 LEU A CA 1
ATOM 1317 C C . LEU A 1 172 ? 9.624 -16.158 -1.735 1.00 79.00 172 LEU A C 1
ATOM 1319 O O . LEU A 1 172 ? 10.749 -15.836 -2.102 1.00 79.00 172 LEU A O 1
ATOM 1323 N N . TRP A 1 173 ? 9.015 -17.256 -2.188 1.00 79.62 173 TRP A N 1
ATOM 1324 C CA . TRP A 1 173 ? 9.631 -18.193 -3.148 1.00 79.62 173 TRP A CA 1
ATOM 1325 C C . TRP A 1 173 ? 9.025 -18.070 -4.552 1.00 79.62 173 TRP A C 1
ATOM 1327 O O . TRP A 1 173 ? 9.444 -18.752 -5.484 1.00 79.62 173 TRP A O 1
ATOM 1337 N N . SER A 1 174 ? 8.035 -17.192 -4.712 1.00 85.06 174 SER A N 1
ATOM 1338 C CA . SER A 1 174 ? 7.320 -16.959 -5.961 1.00 85.06 174 SER A CA 1
ATOM 1339 C C . SER A 1 174 ? 7.288 -15.473 -6.310 1.00 85.06 174 SER A C 1
ATOM 1341 O O . SER A 1 174 ? 7.230 -14.604 -5.439 1.00 85.06 174 SER A O 1
ATOM 1343 N N . LEU A 1 175 ? 7.271 -15.177 -7.613 1.00 80.75 175 LEU A N 1
ATOM 1344 C CA . LEU A 1 175 ? 7.112 -13.813 -8.134 1.00 80.75 175 LEU A CA 1
ATOM 1345 C C . LEU A 1 175 ? 5.683 -13.274 -7.970 1.00 80.75 175 LEU A C 1
ATOM 1347 O O . LEU A 1 175 ? 5.455 -12.080 -8.119 1.00 80.75 175 LEU A O 1
ATOM 1351 N N . SER A 1 176 ? 4.724 -14.141 -7.657 1.00 87.50 176 SER A N 1
ATOM 1352 C CA . SER A 1 176 ? 3.341 -13.770 -7.380 1.00 87.50 176 SER A CA 1
ATOM 1353 C C . SER A 1 176 ? 2.769 -14.636 -6.270 1.00 87.50 176 SER A C 1
ATOM 1355 O O . SER A 1 176 ? 3.064 -15.833 -6.205 1.00 87.50 176 SER A O 1
ATOM 1357 N N . GLY A 1 177 ? 1.922 -14.060 -5.431 1.00 91.06 177 GLY A N 1
ATOM 1358 C CA . GLY A 1 177 ? 1.285 -14.799 -4.356 1.00 91.06 177 GLY A CA 1
ATOM 1359 C C . GLY A 1 177 ? 0.441 -13.918 -3.456 1.00 91.06 177 GLY A C 1
ATOM 1360 O O . GLY A 1 177 ? 0.191 -12.743 -3.731 1.00 91.06 177 GLY A O 1
ATOM 1361 N N . THR A 1 178 ? -0.070 -14.532 -2.401 1.00 93.06 178 THR A N 1
ATOM 1362 C CA . THR A 1 178 ? -0.913 -13.877 -1.411 1.00 93.06 178 THR A CA 1
ATOM 1363 C C . THR A 1 178 ? -0.591 -14.444 -0.042 1.00 93.06 178 THR A C 1
ATOM 1365 O O . THR A 1 178 ? -0.373 -15.645 0.091 1.00 93.06 178 THR A O 1
ATOM 1368 N N . ASP A 1 179 ? -0.591 -13.575 0.958 1.00 94.50 179 ASP A N 1
ATOM 1369 C CA . ASP A 1 179 ? -0.423 -13.929 2.358 1.00 94.50 179 ASP A CA 1
ATOM 1370 C C . ASP A 1 179 ? -1.443 -13.178 3.225 1.00 94.50 179 ASP A C 1
ATOM 1372 O O . ASP A 1 179 ? -2.004 -12.156 2.813 1.00 94.50 179 ASP A O 1
ATOM 1376 N N . TYR A 1 180 ? -1.699 -13.703 4.420 1.00 95.44 180 TYR A N 1
ATOM 1377 C CA . TYR A 1 180 ? -2.702 -13.193 5.345 1.00 95.44 180 TYR A CA 1
ATOM 1378 C C . TYR A 1 180 ? -2.136 -13.109 6.761 1.00 95.44 180 TYR A C 1
ATOM 1380 O O . TYR A 1 180 ? -1.763 -14.115 7.359 1.00 95.44 180 TYR A O 1
ATOM 1388 N N . VAL A 1 181 ? -2.161 -11.912 7.341 1.00 95.38 181 VAL A N 1
ATOM 1389 C CA . VAL A 1 181 ? -1.808 -11.675 8.742 1.00 95.38 181 VAL A CA 1
ATOM 1390 C C . VAL A 1 181 ? -3.074 -11.384 9.531 1.00 95.38 181 VAL A C 1
ATOM 1392 O O . VAL A 1 181 ? -3.784 -10.416 9.266 1.00 95.38 181 VAL A O 1
ATOM 1395 N N . ASN A 1 182 ? -3.362 -12.240 10.507 1.00 95.94 182 ASN A N 1
ATOM 1396 C CA . ASN A 1 182 ? -4.472 -12.064 11.436 1.00 95.94 182 ASN A CA 1
ATOM 1397 C C . ASN A 1 182 ? -3.963 -11.428 12.729 1.00 95.94 182 ASN A C 1
ATOM 1399 O O . ASN A 1 182 ? -2.911 -11.827 13.223 1.00 95.94 182 ASN A O 1
ATOM 1403 N N . PHE A 1 183 ? -4.716 -10.484 13.287 1.00 94.69 183 PHE A N 1
ATOM 1404 C CA . PHE A 1 183 ? -4.366 -9.808 14.537 1.00 94.69 183 PHE A CA 1
ATOM 1405 C C . PHE A 1 183 ? -5.615 -9.319 15.273 1.00 94.69 183 PHE A C 1
ATOM 1407 O O . PHE A 1 183 ? -6.714 -9.356 14.719 1.00 94.69 183 PHE A O 1
ATOM 1414 N N . TRP A 1 184 ? -5.451 -8.894 16.523 1.00 91.12 184 TRP A N 1
ATOM 1415 C CA . TRP A 1 184 ? -6.532 -8.396 17.374 1.00 91.12 184 TRP A CA 1
ATOM 1416 C C . TRP A 1 184 ? -6.363 -6.898 17.644 1.00 91.12 184 TRP A C 1
ATOM 1418 O O . TRP A 1 184 ? -5.230 -6.424 17.729 1.00 91.12 184 TRP A O 1
ATOM 1428 N N . TYR A 1 185 ? -7.484 -6.179 17.736 1.00 87.38 185 TYR A N 1
ATOM 1429 C CA . TYR A 1 185 ? -7.574 -4.751 18.062 1.00 87.38 185 TYR A CA 1
ATOM 1430 C C . TYR A 1 185 ? -8.787 -4.486 18.963 1.00 87.38 185 TYR A C 1
ATOM 1432 O O . TYR A 1 185 ? -9.835 -5.147 18.750 1.00 87.38 185 TYR A O 1
#

Secondary structure (DSSP, 8-state):
-EETTEE----TTS------TTS--SEEEEEEEEE----S-EEEEEEEEPTTS-EEEEEEEEETSTT--SSEEEEEEEEE----GGGGGS-STT-EEEEEEEEES-EEEEETTEEEEEE-SEEEEE-GGG--SSEEEEEEEE-GGG-SS--EEEEEEEETTEEEEEEE-TT--SSSEEEEEEEE-

Organism: Deinococcus peraridilitoris (strain DSM 19664 / LMG 22246 / CIP 109416 / KR-200) (NCBI:txid937777)

pLDDT: mean 76.35, std 14.69, range [38.69, 97.12]

Sequence (185 aa):
MVIGQKLMRFSAGKPEVRTINDLLLQGSNPVRIGWSNVRQGAEVAVSRISDAGSPELLFRYRIDGVLRPTSGVLSVAIVRDDPPLEARNASAEGLLRLSTLVARGLIQLTLNGRPLGDYASLEKRDISSYLHKGRNTLKVVWSKDFGSSIPSAEIRLTAGEELLARWAGPRLWSLSGTDYVNFWY

Foldseek 3Di:
DAQANDDDADDPDDDDDDADAPRDDAAKGKGKDWYAQQPDKDKDWHWYQAPVRDTATQAMDICPADPVDNTDMDIWIGHDHRPPPVVVPDDPQFFWKKWKAWRDAKKWKDKQNGTSMMYRHTHIDGCVVRDDAFKIKIKIWAACSRHPDQIFMKMFIDGRPRTFWIDGRPPDPDRTDMDMIMGGD

Radius of gyration: 16.74 Å; chains: 1; bounding box: 33×41×42 Å